Protein AF-A0A438EVF6-F1 (afdb_monomer)

Radius of gyration: 27.29 Å; Cα contacts (8 Å, |Δi|>4): 489; chains: 1; bounding box: 67×82×76 Å

Sequence (367 aa):
MLHLNFKTTNFYPPFHLPKALRFQSLFRSPNPNPWPLPQSFLSLLSSSSLPTLLSTAPTRPSSTPVMDHSPSQTSPRVPTVVEVDLGNRSYPIYIGSGLLQQPELLQSTLYLDKVVDALTRGNPNISVESVILPDGEKYKNMTLYICCRWCGVIGDMCGFAAAAFLRGVNFIQIPTTVMAQVDSSVGGKTGINHPLGKNLIGAFYQPQCVLIDTDTLNTLPERELASASERNVMHENNGLVLCRDPGALAYAIKRSCENKAEVVSLDEKESGLRATLNLGHTFGHAIETGVGYGQWLHGEAVAAGMVMAVDMSYRLGWIDDSIVKRVHNIIKQAKLPITPPESMTVEMFKSVMAVRENIANANTFEA

Solvent-accessible surface area (backbone atoms only — not comparable to full-atom values): 22425 Å² total; per-residue (Å²): 145,82,88,85,87,80,90,75,86,87,80,87,81,87,82,87,79,83,90,84,83,87,85,79,87,90,82,85,84,83,86,88,88,85,88,85,83,91,87,86,85,90,89,89,80,89,81,90,85,87,86,88,84,88,83,85,86,90,87,85,88,85,88,79,89,76,81,84,78,72,80,77,83,75,73,87,73,80,61,48,74,46,71,32,61,56,77,97,61,44,28,47,33,39,40,37,73,61,48,70,76,39,48,95,71,55,63,62,51,79,53,53,68,53,34,51,45,32,47,37,66,94,32,94,88,51,83,85,85,88,72,88,75,82,87,57,62,72,54,38,28,68,76,46,51,78,77,47,66,60,51,59,84,47,24,27,39,18,38,28,31,23,43,57,48,94,71,51,46,93,45,50,39,37,37,59,47,55,44,34,52,39,42,62,66,63,64,18,62,17,27,27,36,46,101,86,37,80,62,75,45,64,42,86,38,68,46,67,32,34,42,34,29,57,60,48,50,76,77,50,55,69,70,54,53,34,26,44,48,60,54,90,61,34,81,92,44,41,71,44,40,78,69,62,36,67,66,48,43,53,47,35,33,52,56,27,40,47,60,49,25,55,40,28,50,76,23,64,84,53,86,54,76,34,53,66,77,47,66,15,38,64,50,10,53,19,46,36,63,64,76,35,61,63,77,55,53,70,34,35,28,25,34,14,12,36,44,52,49,43,55,51,37,38,76,70,67,78,48,59,69,67,59,48,52,50,54,55,50,50,38,50,70,31,72,38,47,72,60,74,64,91,85,68,48,73,67,46,41,50,58,45,40,48,56,56,52,54,52,57,54,57,70,68,74,81,121

Foldseek 3Di:
DDDDDDDDDDDDDDDDDDDDDDDDDDDDDDDDDYDDDDDDDDDDDDDDDDDDDDDDDDDDDDDDDDDPCDDDDDDDDAWDWDWQDPPVQIAIETAEAPLLVQLVNADDDDPNVSRQCSVPPVPVPDDDDDDDDDDFQQCQAVVVLVVDQCDAVSNLSNLQSQCPVVNHDADEHEHLFLCCLLPVLPQQWHAGDDLLFGRPGHDRGHHNYYYYHLVSPVPPDLLRQLLNLLDPQCQVPLVCSSVSPVVSSRRSSVVSNNVRSVQCNVPSPCPDSNCVVCQLVLQLRLLCSQVDTPPDDSSLSSLLSNLVSVVVCVVVVNDDVVVSVSSVVSSVSSVHDNHGDPSDDPVSSVSSSVVVVVVVVVVVPPD

Organism: Vitis vinifera (NCBI:txid29760)

Secondary structure (DSSP, 8-state):
-------PPP-SPPPPPPP--------------------------------------------------PPP--PPPPPEEEEE--GGG-EEEEEESSGGG-GGG----SSHHHHHHHHHTT-TT------PPPPSGGG-SHHHHHH----STTSHHHHHHHHHGGG-----B---SHHIIIIITSS-EEEEEETTEEEEEEEE---S-EEEEGGGGGGS-HHHHHHGGGSTTSTTTHHHHHTT-HHHHHHHHHHHHHHHHHHHHH-TT-SSGGGGGGTTHHHHHHHHHHH-TTSS-HHHHHHHHHHHHHHHHHHTTSS-HHHHHHHHHHHHHTT--SS--TT--HHHHHHHHHHHHHHHHHTTS--

Structure (mmCIF, N/CA/C/O backbone):
data_AF-A0A438EVF6-F1
#
_entry.id   AF-A0A438EVF6-F1
#
loop_
_atom_site.group_PDB
_atom_site.id
_atom_site.type_symbol
_atom_site.label_atom_id
_atom_site.label_alt_id
_atom_site.label_comp_id
_atom_site.label_asym_id
_atom_site.label_entity_id
_atom_site.label_seq_id
_atom_site.pdbx_PDB_ins_code
_atom_site.Cartn_x
_atom_site.Cartn_y
_atom_site.Cartn_z
_atom_site.occupancy
_atom_site.B_iso_or_equiv
_atom_site.auth_seq_id
_atom_site.auth_comp_id
_atom_site.auth_asym_id
_atom_site.auth_atom_id
_atom_site.pdbx_PDB_model_num
ATOM 1 N N . MET A 1 1 ? -4.114 12.286 44.383 1.00 34.97 1 MET A N 1
ATOM 2 C CA . MET A 1 1 ? -4.310 11.645 45.701 1.00 34.97 1 MET A CA 1
ATOM 3 C C . MET A 1 1 ? -5.806 11.471 45.928 1.00 34.97 1 MET A C 1
ATOM 5 O O . MET A 1 1 ? -6.435 12.385 46.431 1.00 34.97 1 MET A O 1
ATOM 9 N N . LEU A 1 2 ? -6.374 10.352 45.471 1.00 21.20 2 LEU A N 1
ATOM 10 C CA . LEU A 1 2 ? -7.680 9.798 45.862 1.00 21.20 2 LEU A CA 1
ATOM 11 C C . LEU A 1 2 ? -7.810 8.428 45.173 1.00 21.20 2 LEU A C 1
ATOM 13 O O . LEU A 1 2 ? -7.333 8.263 44.052 1.00 21.20 2 LEU A O 1
ATOM 17 N N . HIS A 1 3 ? -8.337 7.434 45.888 1.00 21.73 3 HIS A N 1
ATOM 18 C CA . HIS A 1 3 ? -8.321 6.022 45.489 1.00 21.73 3 HIS A CA 1
ATOM 19 C C . HIS A 1 3 ? -9.555 5.618 44.678 1.00 21.73 3 HIS A C 1
ATOM 21 O O . HIS A 1 3 ? -10.660 6.047 44.996 1.00 21.73 3 HIS A O 1
ATOM 27 N N . LEU A 1 4 ? -9.384 4.631 43.795 1.00 23.00 4 LEU A N 1
ATOM 28 C CA . LEU A 1 4 ? -10.401 3.605 43.556 1.00 23.00 4 LEU A CA 1
ATOM 29 C C . LEU A 1 4 ? -9.771 2.216 43.737 1.00 23.00 4 LEU A C 1
ATOM 31 O O . LEU A 1 4 ? -8.687 1.939 43.230 1.00 23.00 4 LEU A O 1
ATOM 35 N N . ASN A 1 5 ? -10.434 1.378 44.536 1.00 21.97 5 ASN A N 1
ATOM 36 C CA . ASN A 1 5 ? -10.003 0.024 44.884 1.00 21.97 5 ASN A CA 1
ATOM 37 C C . ASN A 1 5 ? -10.645 -0.997 43.942 1.00 21.97 5 ASN A C 1
ATOM 39 O O . ASN A 1 5 ? -11.867 -0.999 43.807 1.00 21.97 5 ASN A O 1
ATOM 43 N N . PHE A 1 6 ? -9.864 -1.956 43.446 1.00 25.47 6 PHE A N 1
ATOM 44 C CA . PHE A 1 6 ? -10.398 -3.243 42.998 1.00 25.47 6 PHE A CA 1
ATOM 45 C C . PHE A 1 6 ? -10.047 -4.325 44.020 1.00 25.47 6 PHE A C 1
ATOM 47 O O . PHE A 1 6 ? -8.884 -4.516 44.370 1.00 25.47 6 PHE A O 1
ATOM 54 N N . LYS A 1 7 ? -11.072 -5.024 44.524 1.00 24.23 7 LYS A N 1
ATOM 55 C CA . LYS A 1 7 ? -10.905 -6.184 45.407 1.00 24.23 7 LYS A CA 1
ATOM 56 C C . LYS A 1 7 ? -10.413 -7.373 44.583 1.00 24.23 7 LYS A C 1
ATOM 58 O O . LYS A 1 7 ? -11.204 -7.980 43.868 1.00 24.23 7 LYS A O 1
ATOM 63 N N . THR A 1 8 ? -9.148 -7.747 44.730 1.00 29.86 8 THR A N 1
ATOM 64 C CA . THR A 1 8 ? -8.654 -9.063 44.312 1.00 29.86 8 THR A CA 1
ATOM 65 C C . THR A 1 8 ? -8.805 -10.053 45.466 1.00 29.86 8 THR A C 1
ATOM 67 O O . THR A 1 8 ? -8.411 -9.783 46.600 1.00 29.86 8 THR A O 1
ATOM 70 N N . THR A 1 9 ? -9.406 -11.212 45.204 1.00 29.30 9 THR A N 1
ATOM 71 C CA . THR A 1 9 ? -9.450 -12.320 46.168 1.00 29.30 9 THR A CA 1
ATOM 72 C C . THR A 1 9 ? -8.072 -12.965 46.281 1.00 29.30 9 THR A C 1
ATOM 74 O O . THR A 1 9 ? -7.559 -13.503 45.303 1.00 29.30 9 THR A O 1
ATOM 77 N N . ASN A 1 10 ? -7.483 -12.905 47.476 1.00 27.72 10 ASN A N 1
ATOM 78 C CA . ASN A 1 10 ? -6.167 -13.468 47.777 1.00 27.72 10 ASN A CA 1
ATOM 79 C C . ASN A 1 10 ? -6.122 -14.990 47.594 1.00 27.72 10 ASN A C 1
ATOM 81 O O . ASN A 1 10 ? -6.869 -15.700 48.261 1.00 27.72 10 ASN A O 1
ATOM 85 N N . PHE A 1 11 ? -5.124 -15.471 46.853 1.00 30.47 11 PHE A N 1
ATOM 86 C CA . PHE A 1 11 ? -4.404 -16.704 47.176 1.00 30.47 11 PHE A CA 1
ATOM 87 C C . PHE A 1 11 ? -2.903 -16.495 46.901 1.00 30.47 11 PHE A C 1
ATOM 89 O O . PHE A 1 11 ? -2.539 -15.818 45.943 1.00 30.47 11 PHE A O 1
ATOM 96 N N . TYR A 1 12 ? -2.070 -17.107 47.751 1.00 30.12 12 TYR A N 1
ATOM 97 C CA . TYR A 1 12 ? -0.596 -17.036 47.851 1.00 30.12 12 TYR A CA 1
ATOM 98 C C . TYR A 1 12 ? 0.029 -15.833 48.610 1.00 30.12 12 TYR A C 1
ATOM 100 O O . TYR A 1 12 ? -0.432 -14.700 48.479 1.00 30.12 12 TYR A O 1
ATOM 108 N N . PRO A 1 13 ? 1.062 -16.081 49.454 1.00 32.00 13 PRO A N 1
ATOM 109 C CA . PRO A 1 13 ? 1.670 -15.086 50.348 1.00 32.00 13 PRO A CA 1
ATOM 110 C C . PRO A 1 13 ? 2.802 -14.268 49.684 1.00 32.00 13 PRO A C 1
ATOM 112 O O . PRO A 1 13 ? 3.366 -14.697 48.675 1.00 32.00 13 PRO A O 1
ATOM 115 N N . PRO A 1 14 ? 3.185 -13.106 50.252 1.00 30.17 14 PRO A N 1
ATOM 116 C CA . PRO A 1 14 ? 4.160 -12.206 49.639 1.00 30.17 14 PRO A CA 1
ATOM 117 C C . PRO A 1 14 ? 5.614 -12.675 49.812 1.00 30.17 14 PRO A C 1
ATOM 119 O O . PRO A 1 14 ? 6.092 -12.862 50.930 1.00 30.17 14 PRO A O 1
ATOM 122 N N . PHE A 1 15 ? 6.355 -12.754 48.704 1.00 27.75 15 PHE A N 1
ATOM 123 C CA . PHE A 1 15 ? 7.820 -12.813 48.722 1.00 27.75 15 PHE A CA 1
ATOM 124 C C . PHE A 1 15 ? 8.410 -11.395 48.800 1.00 27.75 15 PHE A C 1
ATOM 126 O O . PHE A 1 15 ? 8.072 -10.522 48.000 1.00 27.75 15 PHE A O 1
ATOM 133 N N . HIS A 1 16 ? 9.314 -11.161 49.753 1.00 28.86 16 HIS A N 1
ATOM 134 C CA . HIS A 1 16 ? 10.033 -9.892 49.885 1.00 28.86 16 HIS A CA 1
ATOM 135 C C . HIS A 1 16 ? 11.167 -9.774 48.851 1.00 28.86 16 HIS A C 1
ATOM 137 O O . HIS A 1 16 ? 12.035 -10.643 48.798 1.00 28.86 16 HIS A O 1
ATOM 143 N N . LEU A 1 17 ? 11.236 -8.652 48.119 1.00 30.52 17 LEU A N 1
ATOM 144 C CA . LEU A 1 17 ? 12.465 -8.210 47.440 1.00 30.52 17 LEU A CA 1
ATOM 145 C C . LEU A 1 17 ? 13.157 -7.081 48.237 1.00 30.52 17 LEU A C 1
ATOM 147 O O . LEU A 1 17 ? 12.474 -6.149 48.676 1.00 30.52 17 LEU A O 1
ATOM 151 N N . PRO A 1 18 ? 14.494 -7.111 48.417 1.00 28.78 18 PRO A N 1
ATOM 152 C CA . PRO A 1 18 ? 15.220 -6.052 49.118 1.00 28.78 18 PRO A CA 1
ATOM 153 C C . PRO A 1 18 ? 15.327 -4.739 48.330 1.00 28.78 18 PRO A C 1
ATOM 155 O O . PRO A 1 18 ? 15.472 -4.718 47.109 1.00 28.78 18 PRO A O 1
ATOM 158 N N . LYS A 1 19 ? 15.366 -3.621 49.062 1.00 27.70 19 LYS A N 1
ATOM 159 C CA . LYS A 1 19 ? 15.797 -2.316 48.540 1.00 27.70 19 LYS A CA 1
ATOM 160 C C . LYS A 1 19 ? 17.324 -2.289 48.420 1.00 27.70 19 LYS A C 1
ATOM 162 O O . LYS A 1 19 ? 17.973 -2.399 49.454 1.00 27.70 19 LYS A O 1
ATOM 167 N N . ALA A 1 20 ? 17.868 -2.009 47.234 1.00 27.31 20 ALA A N 1
ATOM 168 C CA . ALA A 1 20 ? 18.981 -1.065 47.024 1.00 27.31 20 ALA A CA 1
ATOM 169 C C . ALA A 1 20 ? 19.505 -1.113 45.580 1.00 27.31 20 ALA A C 1
ATOM 171 O O . ALA A 1 20 ? 19.949 -2.158 45.124 1.00 27.31 20 ALA A O 1
ATOM 172 N N . LEU A 1 21 ? 19.559 0.050 44.924 1.00 25.77 21 LEU A N 1
ATOM 173 C CA . LEU A 1 21 ? 20.794 0.595 44.342 1.00 25.77 21 LEU A CA 1
ATOM 174 C C . LEU A 1 21 ? 20.523 2.035 43.886 1.00 25.77 21 LEU A C 1
ATOM 176 O O . LEU A 1 21 ? 19.961 2.290 42.825 1.00 25.77 21 LEU A O 1
ATOM 180 N N . ARG A 1 22 ? 20.895 2.998 44.737 1.00 24.20 22 ARG A N 1
ATOM 181 C CA . ARG A 1 22 ? 21.026 4.402 44.331 1.00 24.20 22 ARG A CA 1
ATOM 182 C C . ARG A 1 22 ? 22.382 4.559 43.650 1.00 24.20 22 ARG A C 1
ATOM 184 O O . ARG A 1 22 ? 23.388 4.246 44.275 1.00 24.20 22 ARG A O 1
ATOM 191 N N . PHE A 1 23 ? 22.411 5.161 42.468 1.00 24.73 23 PHE A N 1
ATOM 192 C CA . PHE A 1 23 ? 23.578 5.909 42.009 1.00 24.73 23 PHE A CA 1
ATOM 193 C C . PHE A 1 23 ? 23.174 7.372 41.859 1.00 24.73 23 PHE A C 1
ATOM 195 O O . PHE A 1 23 ? 22.233 7.697 41.138 1.00 24.73 23 PHE A O 1
ATOM 202 N N . GLN A 1 24 ? 23.853 8.247 42.599 1.00 25.38 24 GLN A N 1
ATOM 203 C CA . GLN A 1 24 ? 23.640 9.687 42.555 1.00 25.38 24 GLN A CA 1
ATOM 204 C C . GLN A 1 24 ? 24.903 10.360 42.021 1.00 25.38 24 GLN A C 1
ATOM 206 O O . GLN A 1 24 ? 25.985 10.133 42.549 1.00 25.38 24 GLN A O 1
ATOM 211 N N . SER A 1 25 ? 24.703 11.207 41.009 1.00 24.92 25 SER A N 1
ATOM 212 C CA . SER A 1 25 ? 25.575 12.295 40.547 1.00 24.92 25 SER A CA 1
ATOM 213 C C . SER A 1 25 ? 27.062 12.019 40.290 1.00 24.92 25 SER A C 1
ATOM 215 O O . SER A 1 25 ? 27.837 11.808 41.214 1.00 24.92 25 SER A O 1
ATOM 217 N N . LEU A 1 26 ? 27.487 12.349 39.072 1.00 25.05 26 LEU A N 1
ATOM 218 C CA . LEU A 1 26 ? 28.590 13.290 38.862 1.00 25.05 26 LEU A CA 1
ATOM 219 C C . LEU A 1 26 ? 28.386 13.973 37.504 1.00 25.05 26 LEU A C 1
ATOM 221 O O . LEU A 1 26 ? 28.485 13.310 36.486 1.00 25.05 26 LEU A O 1
ATOM 225 N N . PHE A 1 27 ? 28.042 15.264 37.511 1.00 26.62 27 PHE A N 1
ATOM 226 C CA . PHE A 1 27 ? 28.595 16.318 36.642 1.00 26.62 27 PHE A CA 1
ATOM 227 C C . PHE A 1 27 ? 27.954 17.662 37.025 1.00 26.62 27 PHE A C 1
ATOM 229 O O . PHE A 1 27 ? 26.734 17.818 37.012 1.00 26.62 27 PHE A O 1
ATOM 236 N N . ARG A 1 28 ? 28.784 18.632 37.430 1.00 25.42 28 ARG A N 1
ATOM 237 C CA . ARG A 1 28 ? 28.358 20.000 37.763 1.00 25.42 28 ARG A CA 1
ATOM 238 C C . ARG A 1 28 ? 28.291 20.853 36.496 1.00 25.42 28 ARG A C 1
ATOM 240 O O . ARG A 1 28 ? 29.243 20.879 35.725 1.00 25.42 28 ARG A O 1
ATOM 247 N N . SER A 1 29 ? 27.215 21.620 36.364 1.00 26.53 29 SER A N 1
ATOM 248 C CA . SER A 1 29 ? 27.138 22.792 35.483 1.00 26.53 29 SER A CA 1
ATOM 249 C C . SER A 1 29 ? 27.887 23.988 36.092 1.00 26.53 29 SER A C 1
ATOM 251 O O . SER A 1 29 ? 27.948 24.113 37.320 1.00 26.53 29 SER A O 1
ATOM 253 N N . PRO A 1 30 ? 28.379 24.901 35.241 1.00 30.53 30 PRO A N 1
ATOM 254 C CA . PRO A 1 30 ? 28.234 26.330 35.495 1.00 30.53 30 PRO A CA 1
ATOM 255 C C . PRO A 1 30 ? 27.534 27.054 34.322 1.00 30.53 30 PRO A C 1
ATOM 257 O O . PRO A 1 30 ? 28.144 27.267 33.284 1.00 30.53 30 PRO A O 1
ATOM 260 N N . ASN A 1 31 ? 26.238 27.345 34.509 1.00 33.12 31 ASN A N 1
ATOM 261 C CA . ASN A 1 31 ? 25.470 28.606 34.339 1.00 33.12 31 ASN A CA 1
ATOM 262 C C . ASN A 1 31 ? 25.915 29.720 33.320 1.00 33.12 31 ASN A C 1
ATOM 264 O O . ASN A 1 31 ? 27.031 29.711 32.823 1.00 33.12 31 ASN A O 1
ATOM 268 N N . PRO A 1 32 ? 25.057 30.706 32.960 1.00 46.66 32 PRO A N 1
ATOM 269 C CA . PRO A 1 32 ? 24.402 30.734 31.642 1.00 46.66 32 PRO A CA 1
ATOM 270 C C . PRO A 1 32 ? 24.546 32.086 30.895 1.00 46.66 32 PRO A C 1
ATOM 272 O O . PRO A 1 32 ? 25.058 33.045 31.465 1.00 46.66 32 PRO A O 1
ATOM 275 N N . ASN A 1 33 ? 24.027 32.204 29.657 1.00 28.11 33 ASN A N 1
ATOM 276 C CA . ASN A 1 33 ? 23.204 33.352 29.197 1.00 28.11 33 ASN A CA 1
ATOM 277 C C . ASN A 1 33 ? 22.689 33.208 27.730 1.00 28.11 33 ASN A C 1
ATOM 279 O O . ASN A 1 33 ? 23.203 32.352 27.011 1.00 28.11 33 ASN A O 1
ATOM 283 N N . PRO A 1 34 ? 21.614 33.934 27.319 1.00 33.97 34 PRO A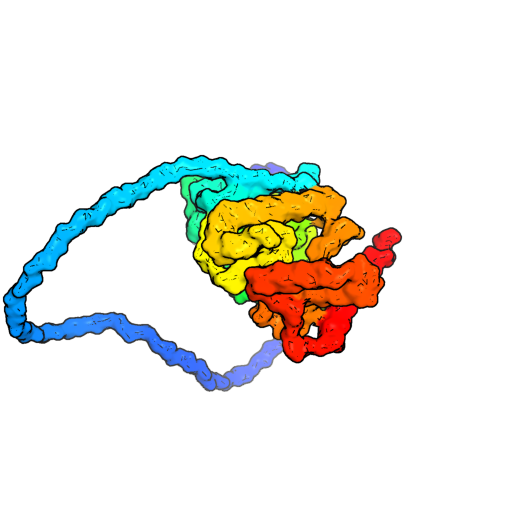 N 1
ATOM 284 C CA . PRO A 1 34 ? 20.587 33.353 26.429 1.00 33.97 34 PRO A CA 1
ATOM 285 C C . PRO A 1 34 ? 20.031 34.269 25.290 1.00 33.97 34 PRO A C 1
ATOM 287 O O . PRO A 1 34 ? 20.437 35.418 25.149 1.00 33.97 34 PRO A O 1
ATOM 290 N N . TRP A 1 35 ? 19.009 33.757 24.568 1.00 26.64 35 TRP A N 1
ATOM 291 C CA . TRP A 1 35 ? 18.104 34.410 23.577 1.00 26.64 35 TRP A CA 1
ATOM 292 C C . TRP A 1 35 ? 18.647 34.735 22.157 1.00 26.64 35 TRP A C 1
ATOM 294 O O . TRP A 1 35 ? 19.858 34.860 21.995 1.00 26.64 35 TRP A O 1
ATOM 304 N N . PRO A 1 36 ? 17.775 34.907 21.119 1.00 33.84 36 PRO A N 1
ATOM 305 C CA . PRO A 1 36 ? 16.301 34.791 21.108 1.00 33.84 36 PRO A CA 1
ATOM 306 C C . PRO A 1 36 ? 15.653 33.885 20.025 1.00 33.84 36 PRO A C 1
ATOM 308 O O . PRO A 1 36 ? 16.212 33.616 18.967 1.00 33.84 36 PRO A O 1
ATOM 311 N N . LEU A 1 37 ? 14.390 33.510 20.277 1.00 27.66 37 LEU A N 1
ATOM 312 C CA . LEU A 1 37 ? 13.402 33.043 19.286 1.00 27.66 37 LEU A CA 1
ATOM 313 C C . LEU A 1 37 ? 12.579 34.232 18.740 1.00 27.66 37 LEU A C 1
ATOM 315 O O . LEU A 1 37 ? 12.295 35.144 19.519 1.00 27.66 37 LEU A O 1
ATOM 319 N N . PRO A 1 38 ? 12.079 34.197 17.489 1.00 28.67 38 PRO A N 1
ATOM 320 C CA . PRO A 1 38 ? 10.998 35.073 17.034 1.00 28.67 38 PRO A CA 1
ATOM 321 C C . PRO A 1 38 ? 9.613 34.432 17.245 1.00 28.67 38 PRO A C 1
ATOM 323 O O . PRO A 1 38 ? 9.377 33.298 16.831 1.00 28.67 38 PRO A O 1
ATOM 326 N N . GLN A 1 39 ? 8.676 35.188 17.823 1.00 25.23 39 GLN A N 1
ATOM 327 C CA . GLN A 1 39 ? 7.233 34.916 17.783 1.00 25.23 39 GLN A CA 1
ATOM 328 C C . GLN A 1 39 ? 6.503 36.093 17.126 1.00 25.23 39 GLN A C 1
ATOM 330 O O . GLN A 1 39 ? 6.762 37.251 17.452 1.00 25.23 39 GLN A O 1
ATOM 335 N N . SER A 1 40 ? 5.546 35.787 16.253 1.00 27.97 40 SER A N 1
ATOM 336 C CA . SER A 1 40 ? 4.542 36.707 15.707 1.00 27.97 40 SER A CA 1
ATOM 337 C C . SER A 1 40 ? 3.410 35.873 15.083 1.00 27.97 40 SER A C 1
ATOM 339 O O . SER A 1 40 ? 3.669 34.793 14.565 1.00 27.97 40 SER A O 1
ATOM 341 N N . PHE A 1 41 ? 2.134 36.261 15.094 1.00 25.66 41 PHE A N 1
ATOM 342 C CA . PHE A 1 41 ? 1.400 37.244 15.905 1.00 25.66 41 PHE A CA 1
ATOM 343 C C . PHE A 1 41 ? -0.082 36.806 15.838 1.00 25.66 41 PHE A C 1
ATOM 345 O O . PHE A 1 41 ? -0.566 36.532 14.742 1.00 25.66 41 PHE A O 1
ATOM 352 N N . LEU A 1 42 ? -0.817 36.733 16.955 1.00 23.11 42 LEU A N 1
ATOM 353 C CA . LEU A 1 42 ? -2.265 36.454 16.940 1.00 23.11 42 LEU A CA 1
ATOM 354 C C . LEU A 1 42 ? -2.982 37.188 18.081 1.00 23.11 42 LEU A C 1
ATOM 356 O O . LEU A 1 42 ? -2.950 36.743 19.226 1.00 23.11 42 LEU A O 1
ATOM 360 N N . SER A 1 43 ? -3.678 38.276 17.751 1.00 25.39 43 SER A N 1
ATOM 361 C CA . SER A 1 43 ? -4.824 38.780 18.519 1.00 25.39 43 SER A CA 1
ATOM 362 C C . SER A 1 43 ? -5.609 39.814 17.706 1.00 25.39 43 SER A C 1
ATOM 364 O O . SER A 1 43 ? -5.059 40.801 17.228 1.00 25.39 43 SER A O 1
ATOM 366 N N . LEU A 1 44 ? -6.916 39.589 17.552 1.00 23.59 44 LEU A N 1
ATOM 367 C CA . LEU A 1 44 ? -7.876 40.567 17.032 1.00 23.59 44 LEU A CA 1
ATOM 368 C C . LEU A 1 44 ? -9.267 40.217 17.576 1.00 23.59 44 LEU A C 1
ATOM 370 O O . LEU A 1 44 ? -9.888 39.261 17.118 1.00 23.59 44 LEU A O 1
ATOM 374 N N . LEU A 1 45 ? -9.751 40.978 18.562 1.00 23.31 45 LEU A N 1
ATOM 375 C CA . LEU A 1 45 ? -11.126 40.896 19.069 1.00 23.31 45 LEU A CA 1
ATOM 376 C C . LEU A 1 45 ? -11.588 42.255 19.622 1.00 23.31 45 LEU A C 1
ATOM 378 O O . LEU A 1 45 ? -11.079 42.695 20.648 1.00 23.31 45 LEU A O 1
ATOM 382 N N . SER A 1 46 ? -12.651 42.811 19.017 1.00 24.91 46 SER A N 1
ATOM 383 C CA . SER A 1 46 ? -13.555 43.852 19.566 1.00 24.91 46 SER A CA 1
ATOM 384 C C . SER A 1 46 ? -12.948 45.265 19.815 1.00 24.91 46 SER A C 1
ATOM 386 O O . SER A 1 46 ? -11.762 45.393 20.072 1.00 24.91 46 SER A O 1
ATOM 388 N N . SER A 1 47 ? -13.674 46.395 19.745 1.00 25.81 47 SER A N 1
ATOM 389 C CA . SER A 1 47 ? -15.119 46.650 19.558 1.00 25.81 47 SER A CA 1
ATOM 390 C C . SER A 1 47 ? -15.417 48.062 18.986 1.00 25.81 47 SER A C 1
ATOM 392 O O . SER A 1 47 ? -14.625 48.982 19.145 1.00 25.81 47 SER A O 1
ATOM 394 N N . SER A 1 48 ? -16.615 48.214 18.392 1.00 26.31 48 SER A N 1
ATOM 395 C CA . SER A 1 48 ? -17.477 49.425 18.324 1.00 26.31 48 SER A CA 1
ATOM 396 C C . SER A 1 48 ? -16.947 50.792 17.832 1.00 26.31 48 SER A C 1
ATOM 398 O O . SER A 1 48 ? -16.210 51.465 18.548 1.00 26.31 48 SER A O 1
ATOM 400 N N . SER A 1 49 ? -17.554 51.334 16.758 1.00 25.78 49 SER A N 1
ATOM 401 C CA . SER A 1 49 ? -18.544 52.448 16.834 1.00 25.78 49 SER A CA 1
ATOM 402 C C . SER A 1 49 ? -19.094 52.875 15.452 1.00 25.78 49 SER A C 1
ATOM 404 O O . SER A 1 49 ? -18.422 52.743 14.437 1.00 25.78 49 SER A O 1
ATOM 406 N N . LEU A 1 50 ? -20.337 53.372 15.434 1.00 27.98 50 LEU A N 1
ATOM 407 C CA . LEU A 1 50 ? -21.130 53.855 14.278 1.00 27.98 50 LEU A CA 1
ATOM 408 C C . LEU A 1 50 ? -20.851 55.359 13.986 1.00 27.98 50 LEU A C 1
ATOM 410 O O . LEU A 1 50 ? -20.396 56.041 14.906 1.00 27.98 50 LEU A O 1
ATOM 414 N N . PRO A 1 51 ? -21.108 55.905 12.766 1.00 30.42 51 PRO A N 1
ATOM 415 C CA . PRO A 1 51 ? -22.482 56.304 12.414 1.00 30.42 51 PRO A CA 1
ATOM 416 C C . PRO A 1 51 ? -22.937 56.179 10.937 1.00 30.42 51 PRO A C 1
ATOM 418 O O . PRO A 1 51 ? -22.177 56.000 9.992 1.00 30.42 51 PRO A O 1
ATOM 421 N N . THR A 1 52 ? -24.257 56.312 10.821 1.00 24.73 52 THR A N 1
ATOM 422 C CA . THR A 1 52 ? -25.199 56.295 9.690 1.00 24.73 52 THR A CA 1
ATOM 423 C C . THR A 1 52 ? -24.930 57.278 8.539 1.00 24.73 52 THR A C 1
ATOM 425 O O . THR A 1 52 ? -24.552 58.416 8.798 1.00 24.73 52 THR A O 1
ATOM 428 N N . LEU A 1 53 ? -25.347 56.924 7.309 1.00 26.31 53 LEU A N 1
ATOM 429 C CA . LEU A 1 53 ? -26.110 57.817 6.405 1.00 26.31 53 LEU A CA 1
ATOM 430 C C . LEU A 1 53 ? -26.865 57.032 5.302 1.00 2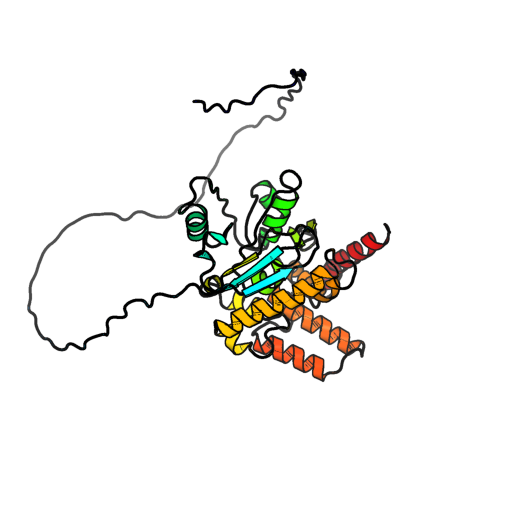6.31 53 LEU A C 1
ATOM 432 O O . LEU A 1 53 ? -26.542 55.883 5.010 1.00 26.31 53 LEU A O 1
ATOM 436 N N . LEU A 1 54 ? -27.942 57.628 4.772 1.00 24.27 54 LEU A N 1
ATOM 437 C CA . LEU A 1 54 ? -28.997 56.986 3.966 1.00 24.27 54 LEU A CA 1
ATOM 438 C C . LEU A 1 54 ? -28.645 56.805 2.469 1.00 24.27 54 LEU A C 1
ATOM 440 O O . LEU A 1 54 ? -27.952 57.652 1.917 1.00 24.27 54 LEU A O 1
ATOM 444 N N . SER A 1 55 ? -29.262 55.826 1.775 1.00 26.28 55 SER A N 1
ATOM 445 C CA . SER A 1 55 ? -30.374 56.094 0.817 1.00 26.28 55 SER A CA 1
ATOM 446 C C . SER A 1 55 ? -30.799 54.894 -0.071 1.00 26.28 55 SER A C 1
ATOM 448 O O . SER A 1 55 ? -29.973 54.258 -0.712 1.00 26.28 55 SER A O 1
ATOM 450 N N . THR A 1 56 ? -32.124 54.698 -0.184 1.00 27.36 56 THR A N 1
ATOM 451 C CA . THR A 1 56 ? -32.912 54.156 -1.333 1.00 27.36 56 THR A CA 1
ATOM 452 C C . THR A 1 56 ? -32.611 52.785 -1.982 1.00 27.36 56 THR A C 1
ATOM 454 O O . THR A 1 56 ? -31.644 52.606 -2.713 1.00 27.36 56 THR A O 1
ATOM 457 N N . ALA A 1 57 ? -33.594 51.880 -1.859 1.00 27.17 57 ALA A N 1
ATOM 458 C CA . ALA A 1 57 ? -33.901 50.746 -2.757 1.00 27.17 57 ALA A CA 1
ATOM 459 C C . ALA A 1 57 ? -34.905 51.203 -3.872 1.00 27.17 57 ALA A C 1
ATOM 461 O O . ALA A 1 57 ? -35.198 52.403 -3.884 1.00 27.17 57 ALA A O 1
ATOM 462 N N . PRO A 1 58 ? -35.527 50.353 -4.744 1.00 41.91 58 PRO A N 1
ATOM 463 C CA . PRO A 1 58 ? -35.458 48.881 -4.880 1.00 41.91 58 PRO A CA 1
ATOM 464 C C . PRO A 1 58 ? -35.399 48.326 -6.336 1.00 41.91 58 PRO A C 1
ATOM 466 O O . PRO A 1 58 ? -35.564 49.068 -7.299 1.00 41.91 58 PRO A O 1
ATOM 469 N N . THR A 1 59 ? -35.296 46.992 -6.502 1.00 27.34 59 THR A N 1
ATOM 470 C CA . THR A 1 59 ? -36.151 46.183 -7.424 1.00 27.34 59 THR A CA 1
ATOM 471 C C . THR A 1 59 ? -35.935 44.657 -7.293 1.00 27.34 59 THR A C 1
ATOM 473 O O . THR A 1 59 ? -34.823 44.181 -7.098 1.00 27.34 59 THR A O 1
ATOM 476 N N . ARG A 1 60 ? -37.034 43.891 -7.404 1.00 27.33 60 ARG A N 1
ATOM 477 C CA . ARG A 1 60 ? -37.131 42.425 -7.667 1.00 27.33 60 ARG A CA 1
ATOM 478 C C . ARG A 1 60 ? -37.493 42.236 -9.168 1.00 27.33 60 ARG A C 1
ATOM 480 O O . ARG A 1 60 ? -37.875 43.252 -9.751 1.00 27.33 60 ARG A O 1
ATOM 487 N N . PRO A 1 61 ? -37.464 41.039 -9.815 1.00 37.22 61 PRO A N 1
ATOM 488 C CA . PRO A 1 61 ? -37.741 39.670 -9.320 1.00 37.22 61 PRO A CA 1
ATOM 489 C C . PRO A 1 61 ? -36.600 38.668 -9.697 1.00 37.22 61 PRO A C 1
ATOM 491 O O . PRO A 1 61 ? -35.531 39.120 -10.076 1.00 37.22 61 PRO A O 1
ATOM 494 N N . SER A 1 62 ? -36.663 37.332 -9.582 1.00 28.09 62 SER A N 1
ATOM 495 C CA . SER A 1 62 ? -37.772 36.359 -9.578 1.00 28.09 62 SER A CA 1
ATOM 496 C C . SER A 1 62 ? -37.422 35.058 -8.827 1.00 28.09 62 SER A C 1
ATOM 498 O O . SER A 1 62 ? -36.292 34.850 -8.396 1.00 28.09 62 SER A O 1
ATOM 500 N N . SER A 1 63 ? -38.426 34.199 -8.626 1.00 26.62 63 SER A N 1
ATOM 501 C CA . SER A 1 63 ? -38.343 32.949 -7.860 1.00 26.62 63 SER A CA 1
ATOM 502 C C . SER A 1 63 ? -38.451 31.710 -8.752 1.00 26.62 63 SER A C 1
ATOM 504 O O . SER A 1 63 ? -39.442 31.564 -9.469 1.00 26.62 63 SER A O 1
ATOM 506 N N . THR A 1 64 ? -37.514 30.774 -8.616 1.00 28.86 64 THR A N 1
ATOM 507 C CA . THR A 1 64 ? -37.638 29.383 -9.082 1.00 28.86 64 THR A CA 1
ATOM 508 C C . THR A 1 64 ? -37.603 28.433 -7.877 1.00 28.86 64 THR A C 1
ATOM 510 O O . THR A 1 64 ? -36.789 28.637 -6.975 1.00 28.86 64 THR A O 1
ATOM 513 N N . PRO A 1 65 ? -38.479 27.413 -7.808 1.00 31.06 65 PRO A N 1
ATOM 514 C CA . PRO A 1 65 ? -38.465 26.454 -6.710 1.00 31.06 65 PRO A CA 1
ATOM 515 C C . PRO A 1 65 ? -37.317 25.456 -6.903 1.00 31.06 65 PRO A C 1
ATOM 517 O O . PRO A 1 65 ? -37.313 24.682 -7.859 1.00 31.06 65 PRO A O 1
ATOM 520 N N . VAL A 1 66 ? -36.345 25.464 -5.990 1.00 29.62 66 VAL A N 1
ATOM 521 C CA . VAL A 1 66 ? -35.350 24.387 -5.890 1.00 29.62 66 VAL A CA 1
ATOM 522 C C . VAL A 1 66 ? -36.005 23.216 -5.162 1.00 29.62 66 VAL A C 1
ATOM 524 O O . VAL A 1 66 ? -36.652 23.415 -4.135 1.00 29.62 66 VAL A O 1
ATOM 527 N N . MET A 1 67 ? -35.881 22.011 -5.723 1.00 30.42 67 MET A N 1
ATOM 528 C CA . MET A 1 67 ? -36.492 20.809 -5.157 1.00 30.42 67 MET A CA 1
ATOM 529 C C . MET A 1 67 ? -35.892 20.477 -3.788 1.00 30.42 67 MET A C 1
ATOM 531 O O . MET A 1 67 ? -34.681 20.571 -3.587 1.00 30.42 67 MET A O 1
ATOM 535 N N . ASP A 1 68 ? -36.755 20.056 -2.868 1.00 25.39 68 ASP A N 1
ATOM 536 C CA . ASP A 1 68 ? -36.371 19.581 -1.544 1.00 25.39 68 ASP A CA 1
ATOM 537 C C . ASP A 1 68 ? -35.672 18.216 -1.658 1.00 25.39 68 ASP A C 1
ATOM 539 O O . ASP A 1 68 ? -36.311 17.170 -1.804 1.00 25.39 68 ASP A O 1
ATOM 543 N N . HIS A 1 69 ? -34.339 18.227 -1.630 1.00 30.42 69 HIS A N 1
ATOM 544 C CA . HIS A 1 69 ? -33.530 17.016 -1.538 1.00 30.42 69 HIS A CA 1
ATOM 545 C C . HIS A 1 69 ? -33.540 16.481 -0.101 1.00 30.42 69 HIS A C 1
ATOM 547 O O . HIS A 1 69 ? -32.549 16.564 0.626 1.00 30.42 69 HIS A O 1
ATOM 553 N N . SER A 1 70 ? -34.662 15.868 0.281 1.00 26.25 70 SER A N 1
ATOM 554 C CA . SER A 1 70 ? -34.704 14.953 1.423 1.00 26.25 70 SER A CA 1
ATOM 555 C C . SER A 1 70 ? -33.605 13.888 1.265 1.00 26.25 70 SER A C 1
ATOM 557 O O . SER A 1 70 ? -33.549 13.237 0.216 1.00 26.25 70 SER A O 1
ATOM 559 N N . PRO A 1 71 ? -32.722 13.685 2.262 1.00 31.56 71 PRO A N 1
ATOM 560 C CA . PRO A 1 71 ? -31.646 12.709 2.153 1.00 31.56 71 PRO A CA 1
ATOM 561 C C . PRO A 1 71 ? -32.233 11.297 2.074 1.00 31.56 71 PRO A C 1
ATOM 563 O O . PRO A 1 71 ? -32.986 10.868 2.951 1.00 31.56 71 PRO A O 1
ATOM 566 N N . SER A 1 72 ? -31.885 10.566 1.015 1.00 31.61 72 SER A N 1
ATOM 567 C CA . SER A 1 72 ? -32.285 9.173 0.851 1.00 31.61 72 SER A CA 1
ATOM 568 C C . SER A 1 72 ? -31.715 8.332 1.991 1.00 31.61 72 SER A C 1
ATOM 570 O O . SER A 1 72 ? -30.504 8.284 2.201 1.00 31.61 72 SER A O 1
ATOM 572 N N . GLN A 1 73 ? -32.589 7.637 2.721 1.00 30.58 73 GLN A N 1
ATOM 573 C CA . GLN A 1 73 ? -32.167 6.669 3.729 1.00 30.58 73 GLN A CA 1
ATOM 574 C C . GLN A 1 73 ? -31.405 5.531 3.040 1.00 30.58 73 GLN A C 1
ATOM 576 O O . GLN A 1 73 ? -31.996 4.678 2.377 1.00 30.58 73 GLN A O 1
ATOM 581 N N . THR A 1 74 ? -30.082 5.527 3.177 1.00 35.38 74 THR A N 1
ATOM 582 C CA . THR A 1 74 ? -29.227 4.442 2.698 1.00 35.38 74 THR A CA 1
ATOM 583 C C . THR A 1 74 ? -29.423 3.220 3.583 1.00 35.38 74 THR A C 1
ATOM 585 O O . THR A 1 74 ? -28.997 3.207 4.738 1.00 35.38 74 THR A O 1
ATOM 588 N N . SER A 1 75 ? -30.053 2.180 3.037 1.00 37.25 75 SER A N 1
ATOM 589 C CA . SER A 1 75 ? -30.045 0.850 3.643 1.00 37.25 75 SER A CA 1
ATOM 590 C C . SER A 1 75 ? -28.598 0.372 3.850 1.00 37.25 75 SER A C 1
ATOM 592 O O . SER A 1 75 ? -27.752 0.618 2.981 1.00 37.25 75 SER A O 1
ATOM 594 N N . PRO A 1 76 ? -28.282 -0.300 4.975 1.00 43.81 76 PRO A N 1
ATOM 595 C CA . PRO A 1 76 ? -26.925 -0.759 5.244 1.00 43.81 76 PRO A CA 1
ATOM 596 C C . PRO A 1 76 ? -26.495 -1.750 4.159 1.00 43.81 76 PRO A C 1
ATOM 598 O O . PRO A 1 76 ? -27.089 -2.817 3.990 1.00 43.81 76 PRO A O 1
ATOM 601 N N . ARG A 1 77 ? -25.468 -1.378 3.389 1.00 64.19 77 ARG A N 1
ATOM 602 C CA . ARG A 1 77 ? -24.857 -2.271 2.403 1.00 64.19 77 ARG A CA 1
ATOM 603 C C . ARG A 1 77 ? -24.033 -3.313 3.149 1.00 64.19 77 ARG A C 1
ATOM 605 O O . ARG A 1 77 ? -23.145 -2.956 3.919 1.00 64.19 77 ARG A O 1
ATOM 612 N N . VAL A 1 78 ? -24.323 -4.587 2.894 1.00 72.94 78 VAL A N 1
ATOM 613 C CA . VAL A 1 78 ? -23.540 -5.712 3.419 1.00 72.94 78 VAL A CA 1
ATOM 614 C C . VAL A 1 78 ? -22.082 -5.549 2.958 1.00 72.94 78 VAL A C 1
ATOM 616 O O . VAL A 1 78 ? -21.866 -5.370 1.754 1.00 72.94 78 VAL A O 1
ATOM 619 N N . PRO A 1 79 ? -21.086 -5.582 3.865 1.00 83.81 79 PRO A N 1
ATOM 620 C CA . PRO A 1 79 ? -19.685 -5.501 3.476 1.00 83.81 79 PRO A CA 1
ATOM 621 C C . PRO A 1 79 ? -19.301 -6.705 2.615 1.00 83.81 79 PRO A C 1
ATOM 623 O O . PRO A 1 79 ? -19.720 -7.836 2.861 1.00 83.81 79 PRO A O 1
ATOM 626 N N . THR A 1 80 ? -18.452 -6.472 1.619 1.00 92.88 80 THR A N 1
ATOM 627 C CA . THR A 1 80 ? -17.717 -7.564 0.978 1.00 92.88 80 THR A CA 1
ATOM 628 C C . THR A 1 80 ? -16.680 -8.081 1.967 1.00 92.88 80 THR A C 1
ATOM 630 O O . THR A 1 80 ? -16.008 -7.277 2.609 1.00 92.88 80 THR A O 1
ATOM 633 N N . VAL A 1 81 ? -16.535 -9.400 2.082 1.00 93.69 81 VAL A N 1
ATOM 634 C CA . VAL A 1 81 ? -15.542 -10.027 2.964 1.00 93.69 81 VAL A CA 1
ATOM 635 C C . VAL A 1 81 ? -14.541 -10.814 2.124 1.00 93.69 81 VAL A C 1
ATOM 637 O O . VAL A 1 81 ? -14.937 -11.554 1.222 1.00 93.69 81 VAL A O 1
ATOM 640 N N . VAL A 1 82 ? -13.254 -10.642 2.415 1.00 95.44 82 VAL A N 1
ATOM 641 C CA . VAL A 1 82 ? -12.161 -11.496 1.933 1.00 95.44 82 VAL A CA 1
ATOM 642 C C . VAL A 1 82 ? -11.494 -12.108 3.161 1.00 95.44 82 VAL A C 1
ATOM 644 O O . VAL A 1 82 ? -11.029 -11.377 4.029 1.00 95.44 82 VAL A O 1
ATOM 647 N N . GLU A 1 83 ? -11.460 -13.434 3.250 1.00 95.56 83 GLU A N 1
ATOM 648 C CA . GLU A 1 83 ? -10.792 -14.138 4.350 1.00 95.56 83 GLU A CA 1
ATOM 649 C C . GLU A 1 83 ? -9.308 -14.350 4.038 1.00 95.56 83 GLU A C 1
ATOM 651 O O . GLU A 1 83 ? -8.946 -14.709 2.915 1.00 95.56 83 GLU A O 1
ATOM 656 N N . VAL A 1 84 ? -8.450 -14.173 5.043 1.00 94.81 84 VAL A N 1
ATOM 657 C CA . VAL A 1 84 ? -7.039 -14.576 4.985 1.00 94.81 84 VAL A CA 1
ATOM 658 C C . VAL A 1 84 ? -6.887 -15.853 5.800 1.00 94.81 84 VAL A C 1
ATOM 660 O O . VAL A 1 84 ? -6.906 -15.797 7.028 1.00 94.81 84 VAL A O 1
ATOM 663 N N . ASP A 1 85 ? -6.750 -17.006 5.140 1.00 94.56 85 ASP A N 1
ATOM 664 C CA . ASP A 1 85 ? -6.623 -18.289 5.837 1.00 94.56 85 ASP A CA 1
ATOM 665 C C . ASP A 1 85 ? -5.195 -18.498 6.360 1.00 94.56 85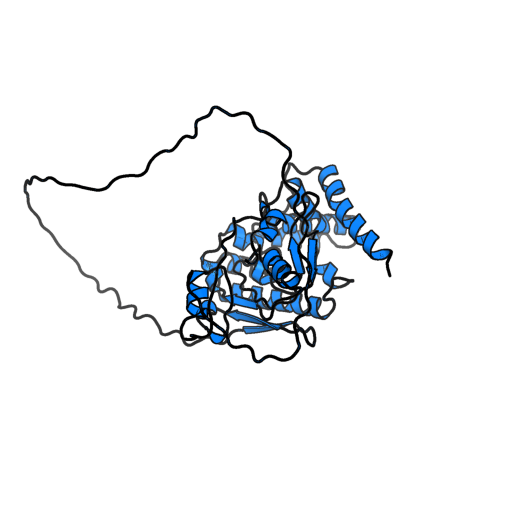 ASP A C 1
ATOM 667 O O . ASP A 1 85 ? -4.238 -18.599 5.593 1.00 94.56 85 ASP A O 1
ATOM 671 N N . LEU A 1 86 ? -5.054 -18.552 7.681 1.00 93.19 86 LEU A N 1
ATOM 672 C CA . LEU A 1 86 ? -3.837 -18.894 8.415 1.00 93.19 86 LEU A CA 1
ATOM 673 C C . LEU A 1 86 ? -4.163 -19.886 9.551 1.00 93.19 86 LEU A C 1
ATOM 675 O O . LEU A 1 86 ? -3.520 -19.877 10.610 1.00 93.19 86 LEU A O 1
ATOM 679 N N . GLY A 1 87 ? -5.191 -20.720 9.358 1.00 93.56 87 GLY A N 1
ATOM 680 C CA . GLY A 1 87 ? -5.703 -21.670 10.342 1.00 93.56 87 GLY A CA 1
ATOM 681 C C . GLY A 1 87 ? -6.246 -20.986 11.601 1.00 93.56 87 GLY A C 1
ATOM 682 O O . GLY A 1 87 ? -7.289 -20.344 11.592 1.00 93.56 87 GLY A O 1
ATOM 683 N N . ASN A 1 88 ? -5.538 -21.119 12.725 1.00 91.00 88 ASN A N 1
ATOM 684 C CA . ASN A 1 88 ? -5.947 -20.518 14.002 1.00 91.00 88 ASN A CA 1
ATOM 685 C C . ASN A 1 88 ? -5.667 -19.005 14.111 1.00 91.00 88 ASN A C 1
ATOM 687 O O . ASN A 1 88 ? -5.946 -18.412 15.152 1.00 91.00 88 ASN A O 1
ATOM 691 N N . ARG A 1 89 ? -5.077 -18.398 13.075 1.00 91.81 89 ARG A N 1
ATOM 692 C CA . ARG A 1 89 ? -4.760 -16.961 12.985 1.00 91.81 89 ARG A CA 1
ATOM 693 C C . ARG A 1 89 ? -5.429 -16.297 11.777 1.00 91.81 89 ARG A C 1
ATOM 695 O O . ARG A 1 89 ? -4.991 -15.227 11.361 1.00 91.81 89 ARG A O 1
ATOM 702 N N . SER A 1 90 ? -6.436 -16.950 11.197 1.00 94.38 90 SER A N 1
ATOM 703 C CA . SER A 1 90 ? -7.223 -16.401 10.095 1.00 94.38 90 SER A CA 1
ATOM 704 C C . SER A 1 90 ? -7.995 -15.159 10.533 1.00 94.38 90 SER A C 1
ATOM 706 O O . SER A 1 90 ? -8.407 -15.065 11.691 1.00 94.38 90 SER A O 1
ATOM 708 N N . TYR A 1 91 ? -8.191 -14.215 9.614 1.00 93.56 91 TYR A N 1
ATOM 709 C CA . TYR A 1 91 ? -8.928 -12.981 9.886 1.00 93.56 91 TYR A CA 1
ATOM 710 C C . TYR A 1 91 ? -9.673 -12.454 8.648 1.00 93.56 91 TYR A C 1
ATOM 712 O O . TYR A 1 91 ? -9.175 -12.596 7.523 1.00 93.56 91 TYR A O 1
ATOM 720 N N . PRO A 1 92 ? -10.812 -11.767 8.854 1.00 95.38 92 PRO A N 1
ATOM 721 C CA . PRO A 1 92 ? -11.578 -11.148 7.785 1.00 95.38 92 PRO A CA 1
ATOM 722 C C . PRO A 1 92 ? -11.017 -9.777 7.383 1.00 95.38 92 PRO A C 1
ATOM 724 O O . PRO A 1 92 ? -10.575 -8.972 8.213 1.00 95.38 92 PRO A O 1
ATOM 727 N N . ILE A 1 93 ? -11.121 -9.482 6.090 1.00 95.12 93 ILE A N 1
ATOM 728 C CA . ILE A 1 93 ? -10.978 -8.154 5.492 1.00 95.12 93 ILE A CA 1
ATOM 729 C C . ILE A 1 93 ? -12.370 -7.707 5.043 1.00 95.12 93 ILE A C 1
ATOM 731 O O . ILE A 1 93 ? -12.923 -8.244 4.083 1.00 95.12 93 ILE A O 1
ATOM 735 N N . TYR A 1 94 ? -12.934 -6.717 5.725 1.00 93.50 94 TYR A N 1
ATOM 736 C CA . TYR A 1 94 ? -14.219 -6.107 5.389 1.00 93.50 94 TYR A CA 1
ATOM 737 C C . TYR A 1 94 ? -14.010 -4.930 4.433 1.00 93.50 94 TYR A C 1
ATOM 739 O O . TYR A 1 94 ? -13.182 -4.064 4.700 1.00 93.50 94 TYR A O 1
ATOM 747 N N . ILE A 1 95 ? -14.771 -4.871 3.340 1.00 93.06 95 ILE A N 1
ATOM 748 C CA . ILE A 1 95 ? -14.648 -3.852 2.288 1.00 93.06 95 ILE A CA 1
ATOM 749 C C . ILE A 1 95 ? -16.032 -3.287 1.964 1.00 93.06 95 ILE A C 1
ATOM 751 O O . ILE A 1 95 ? -16.952 -4.033 1.614 1.00 93.06 95 ILE A O 1
ATOM 755 N N . GLY A 1 96 ? -16.194 -1.968 2.047 1.00 91.06 96 GLY A N 1
ATOM 756 C CA . GLY A 1 96 ? -17.461 -1.309 1.734 1.00 91.06 96 GLY A CA 1
ATOM 757 C C . GLY A 1 96 ? -17.420 0.202 1.926 1.00 91.06 96 GLY A C 1
ATOM 758 O O . GLY A 1 96 ? -16.424 0.753 2.371 1.00 91.06 96 GLY A O 1
ATOM 759 N N . SER A 1 97 ? -18.524 0.866 1.600 1.00 90.62 97 SER A N 1
ATOM 760 C CA . SER A 1 97 ? -18.732 2.300 1.835 1.00 90.62 97 SER A CA 1
ATOM 761 C C . SER A 1 97 ? -19.464 2.494 3.161 1.00 90.62 97 SER A C 1
ATOM 763 O O . SER A 1 97 ? -20.414 1.762 3.455 1.00 90.62 97 SER A O 1
ATOM 765 N N . GLY A 1 98 ? -19.004 3.445 3.971 1.00 87.00 98 GLY A N 1
ATOM 766 C CA . GLY A 1 98 ? -19.610 3.799 5.250 1.00 87.00 98 GLY A CA 1
ATOM 767 C C . GLY A 1 98 ? -19.400 2.778 6.370 1.00 87.00 98 GLY A C 1
ATOM 768 O O . GLY A 1 98 ? -20.139 2.799 7.355 1.00 87.00 98 GLY A O 1
ATOM 769 N N . LEU A 1 99 ? -18.406 1.889 6.263 1.00 84.12 99 LEU A N 1
ATOM 770 C CA . LEU A 1 99 ? -18.114 0.907 7.316 1.00 84.12 99 LEU A CA 1
ATOM 771 C C . LEU A 1 99 ? -17.695 1.558 8.642 1.00 84.12 99 LEU A C 1
ATOM 773 O O . LEU A 1 99 ? -17.961 0.984 9.692 1.00 84.12 99 LEU A O 1
ATOM 777 N N . LEU A 1 100 ? -17.142 2.781 8.629 1.00 79.94 100 LEU A N 1
ATOM 778 C CA . LEU A 1 100 ? -16.860 3.569 9.840 1.00 79.94 100 LEU A CA 1
ATOM 779 C C . LEU A 1 100 ? -18.122 4.018 10.609 1.00 79.94 100 LEU A C 1
ATOM 781 O O . LEU A 1 100 ? -18.007 4.692 11.629 1.00 79.94 100 LEU A O 1
ATOM 785 N N . GLN A 1 101 ? -19.321 3.685 10.121 1.00 77.12 101 GLN A N 1
ATOM 786 C CA . GLN A 1 101 ? -20.611 4.012 10.741 1.00 77.12 101 GLN A CA 1
ATOM 787 C C . GLN A 1 101 ? -21.319 2.773 11.321 1.00 77.12 101 GLN A C 1
ATOM 789 O O . GLN A 1 101 ? -22.448 2.897 11.789 1.00 77.12 101 GLN A O 1
ATOM 794 N N . GLN A 1 102 ? -20.668 1.601 11.293 1.00 73.81 102 GLN A N 1
ATOM 795 C CA . GLN A 1 102 ? -21.173 0.314 11.793 1.00 73.81 102 GLN A CA 1
ATOM 796 C C . GLN A 1 102 ? -20.362 -0.095 13.044 1.00 73.81 102 GLN A C 1
ATOM 798 O O . GLN A 1 102 ? -19.305 -0.715 12.896 1.00 73.81 102 GLN A O 1
ATOM 803 N N . PRO A 1 103 ? -20.785 0.285 14.273 1.00 63.00 103 PRO A N 1
ATOM 804 C CA . PRO A 1 103 ? -20.058 0.020 15.525 1.00 63.00 103 PRO A CA 1
ATOM 805 C C . PRO A 1 103 ? -19.624 -1.437 15.706 1.00 63.00 103 PRO A C 1
ATOM 807 O O . PRO A 1 103 ? -18.540 -1.713 16.214 1.00 63.00 103 PRO A O 1
ATOM 810 N N . GLU A 1 104 ? -20.450 -2.369 15.237 1.00 64.06 104 GLU A N 1
ATOM 811 C CA . GLU A 1 104 ? -20.215 -3.810 15.231 1.00 64.06 104 GLU A CA 1
ATOM 812 C C . GLU A 1 104 ? -18.954 -4.260 14.463 1.00 64.06 104 GLU A C 1
ATOM 814 O O . GLU A 1 104 ? -18.497 -5.381 14.682 1.00 64.06 104 GLU A O 1
ATOM 819 N N . LEU A 1 105 ? -18.361 -3.410 13.613 1.00 58.78 105 LEU A N 1
ATOM 820 C CA . LEU A 1 105 ? -17.170 -3.726 12.810 1.00 58.78 105 LEU A CA 1
ATOM 821 C C . LEU A 1 105 ? -15.873 -3.013 13.258 1.00 58.78 105 LEU A C 1
ATOM 823 O O . LEU A 1 105 ? -14.824 -3.218 12.645 1.00 58.78 105 LEU A O 1
ATOM 827 N N . LEU A 1 106 ? -15.910 -2.138 14.271 1.00 59.06 106 LEU A N 1
ATOM 828 C CA . LEU A 1 106 ? -14.925 -1.051 14.409 1.00 59.06 106 LEU A CA 1
ATOM 829 C C . LEU A 1 106 ? -13.959 -1.148 15.593 1.00 59.06 106 LEU A C 1
ATOM 831 O O . LEU A 1 106 ? -14.394 -1.120 16.738 1.00 59.06 106 LEU A O 1
ATOM 835 N N . GLN A 1 107 ? -12.643 -1.090 15.316 1.00 52.34 107 GLN A N 1
ATOM 836 C CA . GLN A 1 107 ? -11.610 -0.610 16.256 1.00 52.34 107 GLN A CA 1
ATOM 837 C C . GLN A 1 107 ? -10.410 0.059 15.524 1.00 52.34 107 GLN A C 1
ATOM 839 O O . GLN A 1 107 ? -9.649 -0.622 14.843 1.00 52.34 107 GLN A O 1
ATOM 844 N N . SER A 1 108 ? -10.162 1.360 15.762 1.00 41.66 108 SER A N 1
ATOM 845 C CA . SER A 1 108 ? -8.934 2.144 15.427 1.00 41.66 108 SER A CA 1
ATOM 846 C C . SER A 1 108 ? -8.863 3.014 14.138 1.00 41.66 108 SER A C 1
ATOM 848 O O . SER A 1 108 ? -9.854 3.310 13.484 1.00 41.66 108 SER A O 1
ATOM 850 N N . THR A 1 109 ? -7.710 3.653 13.909 1.00 46.25 109 THR A N 1
ATOM 851 C CA . THR A 1 109 ? -7.642 5.114 13.715 1.00 46.25 109 THR A CA 1
ATOM 852 C C . THR A 1 109 ? -7.032 5.609 12.391 1.00 46.25 109 THR A C 1
ATOM 854 O O . THR A 1 109 ? -5.818 5.534 12.205 1.00 46.25 109 THR A O 1
ATOM 857 N N . LEU A 1 110 ? -7.832 6.326 11.592 1.00 44.53 110 LEU A N 1
ATOM 858 C CA . LEU A 1 110 ? -7.395 7.596 10.961 1.00 44.53 110 LEU A CA 1
ATOM 859 C C . LEU A 1 110 ? -8.523 8.643 10.856 1.00 44.53 110 LEU A C 1
ATOM 861 O O . LEU A 1 110 ? -8.270 9.827 10.669 1.00 44.53 110 LEU A O 1
ATOM 865 N N . TYR A 1 111 ? -9.769 8.233 11.094 1.00 52.44 111 TYR A N 1
ATOM 866 C CA . TYR A 1 111 ? -10.898 9.120 11.371 1.00 52.44 111 TYR A CA 1
ATOM 867 C C . TYR A 1 111 ? -11.127 9.178 12.877 1.00 52.44 111 TYR A C 1
ATOM 869 O O . TYR A 1 111 ? -12.170 8.733 13.343 1.00 52.44 111 TYR A O 1
ATOM 877 N N . LEU A 1 112 ? -10.124 9.637 13.637 1.00 62.84 112 LEU A N 1
ATOM 878 C CA . LEU A 1 112 ? -10.053 9.443 15.091 1.00 62.84 112 LEU A CA 1
ATOM 879 C C . LEU A 1 112 ? -11.382 9.745 15.798 1.00 62.84 112 LEU A C 1
ATOM 881 O O . LEU A 1 112 ? -11.872 8.885 16.519 1.00 62.84 112 LEU A O 1
ATOM 885 N N . ASP A 1 113 ? -12.008 10.887 15.515 1.00 65.88 113 ASP A N 1
ATOM 886 C CA . ASP A 1 113 ? -13.283 11.259 16.136 1.00 65.88 113 ASP A CA 1
ATOM 887 C C . ASP A 1 113 ? -14.434 10.319 15.744 1.00 65.88 113 ASP A C 1
ATOM 889 O O . ASP A 1 113 ? -15.156 9.859 16.623 1.00 65.88 113 ASP A O 1
ATOM 893 N N . LYS A 1 114 ? -14.578 9.960 14.455 1.00 66.94 114 LYS A N 1
ATOM 894 C CA . LYS A 1 114 ? -15.607 8.997 13.997 1.00 66.94 114 LYS A CA 1
ATOM 895 C C . LYS A 1 114 ? -15.378 7.600 14.574 1.00 66.94 114 LYS A C 1
ATOM 897 O O . LYS A 1 114 ? -16.326 6.879 14.841 1.00 66.94 114 LYS A O 1
ATOM 902 N N . VAL A 1 115 ? -14.117 7.216 14.742 1.00 67.88 115 VAL A N 1
ATOM 903 C CA . VAL A 1 115 ? -13.691 5.917 15.269 1.00 67.88 115 VAL A CA 1
ATOM 904 C C . VAL A 1 115 ? -13.945 5.838 16.770 1.00 67.88 115 VAL A C 1
ATOM 906 O O . VAL A 1 115 ? -14.477 4.839 17.237 1.00 67.88 115 VAL A O 1
ATOM 909 N N . VAL A 1 116 ? -13.589 6.881 17.527 1.00 71.06 116 VAL A N 1
ATOM 910 C CA . VAL A 1 116 ? -13.879 7.003 18.964 1.00 71.06 116 VAL A CA 1
ATOM 911 C C . VAL A 1 116 ? -15.389 7.015 19.191 1.00 71.06 116 VAL A C 1
ATOM 913 O O . VAL A 1 116 ? -15.884 6.282 20.044 1.00 71.06 116 VAL A O 1
ATOM 916 N N . ASP A 1 117 ? -16.125 7.800 18.404 1.00 75.44 117 ASP A N 1
ATOM 917 C CA . ASP A 1 117 ? -17.587 7.839 18.409 1.00 75.44 117 ASP A CA 1
ATOM 918 C C . ASP A 1 117 ? -18.178 6.453 18.121 1.00 75.44 117 ASP A C 1
ATOM 920 O O . ASP A 1 117 ? -18.904 5.928 18.956 1.00 75.44 117 ASP A O 1
ATOM 924 N N . ALA A 1 118 ? -17.801 5.792 17.026 1.00 73.56 118 ALA A N 1
ATOM 925 C CA . ALA A 1 118 ? -18.317 4.464 16.704 1.00 73.56 118 ALA A CA 1
ATOM 926 C C . ALA A 1 118 ? -17.916 3.369 17.715 1.00 73.56 118 ALA A C 1
ATOM 928 O O . ALA A 1 118 ? -18.689 2.442 17.934 1.00 73.56 118 ALA A O 1
ATOM 929 N N . LEU A 1 119 ? -16.755 3.486 18.370 1.00 71.44 119 LEU A N 1
ATOM 930 C CA . LEU A 1 119 ? -16.313 2.579 19.440 1.00 71.44 119 LEU A CA 1
ATOM 931 C C . LEU A 1 119 ? -17.095 2.742 20.751 1.00 71.44 119 LEU A C 1
ATOM 933 O O . LEU A 1 119 ? -17.289 1.770 21.478 1.00 71.44 119 LEU A O 1
ATOM 937 N N . THR A 1 120 ? -17.478 3.974 21.094 1.00 79.56 120 THR A N 1
ATOM 938 C CA . THR A 1 120 ? -18.042 4.313 22.415 1.00 79.56 120 THR A CA 1
ATOM 939 C C . THR A 1 120 ? -19.558 4.499 22.394 1.00 79.56 120 THR A C 1
ATOM 941 O O . THR A 1 120 ? -20.231 4.275 23.405 1.00 79.56 120 THR A O 1
ATOM 944 N N . ARG A 1 121 ? -20.136 4.868 21.245 1.00 78.56 121 ARG A N 1
ATOM 945 C CA . ARG A 1 121 ? -21.573 5.085 21.061 1.00 78.56 121 ARG A CA 1
ATOM 946 C C . ARG A 1 121 ? -22.349 3.798 21.334 1.00 78.56 121 ARG A C 1
ATOM 948 O O . ARG A 1 121 ? -22.318 2.849 20.562 1.00 78.56 121 ARG A O 1
ATOM 955 N N . GLY A 1 122 ? -23.094 3.796 22.437 1.00 76.81 122 GLY A N 1
ATOM 956 C CA . GLY A 1 122 ? -23.913 2.658 22.857 1.00 76.81 122 GLY A CA 1
ATOM 957 C C . GLY A 1 122 ? -23.149 1.540 23.577 1.00 76.81 122 GLY A C 1
ATOM 958 O O . GLY A 1 122 ? -23.788 0.584 24.008 1.00 76.81 122 GLY A O 1
ATOM 959 N N . ASN A 1 123 ? -21.828 1.658 23.772 1.00 81.25 123 ASN A N 1
ATOM 960 C CA . ASN A 1 123 ? -21.025 0.648 24.464 1.00 81.25 123 ASN A CA 1
ATOM 961 C C . ASN A 1 123 ? -20.299 1.227 25.698 1.00 81.25 123 ASN A C 1
ATOM 963 O O . ASN A 1 123 ? -19.153 1.666 25.595 1.00 81.25 123 ASN A O 1
ATOM 967 N N . PRO A 1 124 ? -20.922 1.197 26.894 1.00 83.50 124 PRO A N 1
ATOM 968 C CA . PRO A 1 124 ? -20.338 1.767 28.112 1.00 83.50 124 PRO A CA 1
ATOM 969 C C . PRO A 1 124 ? -19.135 0.976 28.658 1.00 83.50 124 PRO A C 1
ATOM 971 O O . PRO A 1 124 ? -18.513 1.416 29.621 1.00 83.50 124 PRO A O 1
ATOM 974 N N . ASN A 1 125 ? -18.812 -0.185 28.076 1.00 85.38 125 ASN A N 1
ATOM 975 C CA . ASN A 1 125 ? -17.697 -1.032 28.506 1.00 85.38 125 ASN A CA 1
ATOM 976 C C . ASN A 1 125 ? -16.383 -0.720 27.766 1.00 85.38 125 ASN A C 1
ATOM 978 O O . ASN A 1 125 ? -15.353 -1.302 28.103 1.00 85.38 125 ASN A O 1
ATOM 982 N N . ILE A 1 126 ? -16.406 0.164 26.760 1.00 78.62 126 ILE A N 1
ATOM 983 C CA . ILE A 1 126 ? -15.229 0.547 25.974 1.00 78.62 126 ILE A CA 1
ATOM 984 C C . ILE A 1 126 ? -14.777 1.957 26.363 1.00 78.62 126 ILE A C 1
ATOM 986 O O . ILE A 1 126 ? -15.502 2.935 26.198 1.00 78.62 126 ILE A O 1
ATOM 990 N N . SER A 1 127 ? -13.533 2.064 26.830 1.00 80.25 127 SER A N 1
ATOM 991 C CA . SER A 1 127 ? -12.802 3.324 26.978 1.00 80.25 127 SER A CA 1
ATOM 992 C C . SER A 1 127 ? -11.745 3.434 25.881 1.00 80.25 127 SER A C 1
ATOM 994 O O . SER A 1 127 ? -10.958 2.502 25.708 1.00 80.25 127 SER A O 1
ATOM 996 N N . VAL A 1 128 ? -11.691 4.564 25.174 1.00 78.00 128 VAL A N 1
ATOM 997 C CA . VAL A 1 128 ? -10.711 4.796 24.101 1.00 78.00 128 VAL A CA 1
ATOM 998 C C . VAL A 1 128 ? -9.704 5.862 24.528 1.00 78.00 128 VAL A C 1
ATOM 1000 O O . VAL A 1 128 ? -10.084 6.965 24.912 1.00 78.00 128 VAL A O 1
ATOM 1003 N N . GLU A 1 129 ? -8.420 5.533 24.417 1.00 79.25 129 GLU A N 1
ATOM 1004 C CA . GLU A 1 129 ? -7.304 6.481 24.483 1.00 79.25 129 GLU A CA 1
ATOM 1005 C C . GLU A 1 129 ? -6.704 6.656 23.082 1.00 79.25 129 GLU A C 1
ATOM 1007 O O . GLU A 1 129 ? -6.782 5.751 22.247 1.00 79.25 129 GLU A O 1
ATOM 1012 N N . SER A 1 130 ? -6.093 7.809 22.808 1.00 75.06 130 SER A N 1
ATOM 1013 C CA . SER A 1 130 ? -5.549 8.139 21.489 1.00 75.06 130 SER A CA 1
ATOM 1014 C C . SER A 1 130 ? -4.144 8.732 21.569 1.00 75.06 130 SER A C 1
ATOM 1016 O O . SER A 1 130 ? -3.797 9.457 22.500 1.00 75.06 130 SER A O 1
ATOM 1018 N N . VAL A 1 131 ? -3.320 8.420 20.566 1.00 78.31 131 VAL A N 1
ATOM 1019 C CA . VAL A 1 131 ? -1.981 8.992 20.385 1.00 78.31 131 VAL A CA 1
ATOM 1020 C C . VAL A 1 131 ? -1.878 9.469 18.939 1.00 78.31 131 VAL A C 1
ATOM 1022 O O . VAL A 1 131 ? -2.121 8.694 18.017 1.00 78.31 131 VAL A O 1
ATOM 1025 N N . ILE A 1 132 ? -1.549 10.746 18.742 1.00 77.75 132 ILE A N 1
ATOM 1026 C CA . ILE A 1 132 ? -1.421 11.369 17.416 1.00 77.75 132 ILE A CA 1
ATOM 1027 C C . ILE A 1 132 ? 0.060 11.440 17.056 1.00 77.75 132 ILE A C 1
ATOM 1029 O O . ILE A 1 132 ? 0.861 11.952 17.839 1.00 77.75 132 ILE A O 1
ATOM 1033 N N . LEU A 1 133 ? 0.424 10.912 15.886 1.00 78.38 133 LEU A N 1
ATOM 1034 C CA . LEU A 1 133 ? 1.814 10.806 15.438 1.00 78.38 133 LEU A CA 1
ATOM 1035 C C . LEU A 1 133 ? 2.148 11.872 14.389 1.00 78.38 133 LEU A C 1
ATOM 1037 O O . LEU A 1 133 ? 1.261 12.278 13.638 1.00 78.38 133 LEU A O 1
ATOM 1041 N N . PRO A 1 134 ? 3.413 12.323 14.305 1.00 79.44 134 PRO A N 1
ATOM 1042 C CA . PRO A 1 134 ? 3.850 13.180 13.214 1.00 79.44 134 PRO A CA 1
ATOM 1043 C C . PRO A 1 134 ? 3.833 12.401 11.889 1.00 79.44 134 PRO A C 1
ATOM 1045 O O . PRO A 1 134 ? 4.281 11.256 11.821 1.00 79.44 134 PRO A O 1
ATOM 1048 N N . ASP A 1 135 ? 3.317 13.038 10.840 1.00 78.69 135 ASP A N 1
ATOM 1049 C CA . ASP A 1 135 ? 3.075 12.405 9.542 1.00 78.69 135 ASP A CA 1
ATOM 1050 C C . ASP A 1 135 ? 4.333 12.311 8.652 1.00 78.69 135 ASP A C 1
ATOM 1052 O O . ASP A 1 135 ? 5.184 13.208 8.628 1.00 78.69 135 ASP A O 1
ATOM 1056 N N . GLY A 1 136 ? 4.426 11.220 7.888 1.00 77.06 136 GLY A N 1
ATOM 1057 C CA . GLY A 1 136 ? 5.453 10.960 6.879 1.00 77.06 136 GLY A CA 1
ATOM 1058 C C . GLY A 1 136 ? 6.475 9.868 7.231 1.00 77.06 136 GLY A C 1
ATOM 1059 O O . GLY A 1 136 ? 6.918 9.719 8.370 1.00 77.06 136 GLY A O 1
ATOM 1060 N N . GLU A 1 137 ? 6.930 9.150 6.197 1.00 81.31 137 GLU A N 1
ATOM 1061 C CA . GLU A 1 137 ? 7.837 7.985 6.269 1.00 81.31 137 GLU A CA 1
ATOM 1062 C C . GLU A 1 137 ? 9.141 8.243 7.053 1.00 81.31 137 GLU A C 1
ATOM 1064 O O . GLU A 1 137 ? 9.675 7.348 7.707 1.00 81.31 137 GLU A O 1
ATOM 1069 N N . LYS A 1 138 ? 9.634 9.489 7.067 1.00 83.50 138 LYS A N 1
ATOM 1070 C CA . LYS A 1 138 ? 10.811 9.911 7.852 1.00 83.50 138 LYS A CA 1
ATOM 1071 C C . LYS A 1 138 ? 10.677 9.644 9.363 1.00 83.50 138 LYS A C 1
ATOM 1073 O O . LYS A 1 138 ? 11.687 9.482 10.049 1.00 83.50 138 LYS A O 1
ATOM 1078 N N . TYR A 1 139 ? 9.451 9.575 9.885 1.00 85.62 139 TYR A N 1
ATOM 1079 C CA . TYR A 1 139 ? 9.169 9.285 11.293 1.00 85.62 139 TYR A CA 1
ATOM 1080 C C . TYR A 1 139 ? 8.978 7.792 11.599 1.00 85.62 139 TYR A C 1
ATOM 1082 O O . TYR A 1 139 ? 8.864 7.425 12.769 1.00 85.62 139 TYR A O 1
ATOM 1090 N N . LYS A 1 140 ? 9.002 6.919 10.582 1.00 83.69 140 LYS A N 1
ATOM 1091 C CA . LYS A 1 140 ? 8.850 5.464 10.716 1.00 83.69 140 LYS A CA 1
ATOM 1092 C C . LYS A 1 140 ? 10.114 4.810 11.287 1.00 83.69 140 LYS A C 1
ATOM 1094 O O . LYS A 1 140 ? 10.800 4.056 10.607 1.00 83.69 140 LYS A O 1
ATOM 1099 N N . ASN A 1 141 ? 10.471 5.139 12.526 1.00 82.94 141 ASN A N 1
ATOM 1100 C CA . ASN A 1 141 ? 11.731 4.749 13.161 1.00 82.94 141 ASN A CA 1
ATOM 1101 C C . ASN A 1 141 ? 11.565 4.452 14.667 1.00 82.94 141 ASN A C 1
ATOM 1103 O O . ASN A 1 141 ? 10.521 4.714 15.271 1.00 82.94 141 ASN A O 1
ATOM 1107 N N . MET A 1 142 ? 12.619 3.907 15.286 1.00 80.50 142 MET A N 1
ATOM 1108 C CA . MET A 1 142 ? 12.581 3.432 16.678 1.00 80.50 142 MET A CA 1
ATOM 1109 C C . MET A 1 142 ? 12.384 4.556 17.711 1.00 80.50 142 MET A C 1
ATOM 1111 O O . MET A 1 142 ? 11.822 4.324 18.780 1.00 80.50 142 MET A O 1
ATOM 1115 N N . THR A 1 143 ? 12.808 5.784 17.399 1.00 72.44 143 THR A N 1
ATOM 1116 C CA . THR A 1 143 ? 12.659 6.937 18.299 1.00 72.44 143 THR A CA 1
ATOM 1117 C C . THR A 1 143 ? 11.188 7.261 18.532 1.00 72.44 143 THR A C 1
ATOM 1119 O O . THR A 1 143 ? 10.784 7.502 19.669 1.00 72.44 143 THR A O 1
ATOM 1122 N N . LEU A 1 144 ? 10.372 7.218 17.472 1.00 62.97 144 LEU A N 1
ATOM 1123 C CA . LEU A 1 144 ? 8.933 7.423 17.605 1.00 62.97 144 LEU A CA 1
ATOM 1124 C C . LEU A 1 144 ? 8.263 6.207 18.259 1.00 62.97 144 LEU A C 1
ATOM 1126 O O . LEU A 1 144 ? 7.456 6.385 19.164 1.00 62.97 144 LEU A O 1
ATOM 1130 N N . TYR A 1 145 ? 8.664 4.986 17.894 1.00 53.94 145 TYR A N 1
ATOM 1131 C CA . TYR A 1 145 ? 8.141 3.738 18.467 1.00 53.94 145 TYR A CA 1
ATOM 1132 C C . TYR A 1 145 ? 8.165 3.695 20.012 1.00 53.94 145 TYR A C 1
ATOM 1134 O O . TYR A 1 145 ? 7.189 3.294 20.642 1.00 53.94 145 TYR A O 1
ATOM 1142 N N . ILE A 1 146 ? 9.253 4.154 20.645 1.00 51.06 146 ILE A N 1
ATOM 1143 C CA . ILE A 1 146 ? 9.369 4.193 22.118 1.00 51.06 146 ILE A CA 1
ATOM 1144 C C . ILE A 1 146 ? 8.362 5.172 22.747 1.00 51.06 146 ILE A C 1
ATOM 1146 O O . ILE A 1 146 ? 7.880 4.945 23.857 1.00 51.06 146 ILE A O 1
ATOM 1150 N N . CYS A 1 147 ? 8.034 6.258 22.048 1.00 38.00 147 CYS A N 1
ATOM 1151 C CA . CYS A 1 147 ? 7.110 7.283 22.524 1.00 38.00 147 CYS A CA 1
ATOM 1152 C C . CYS A 1 147 ? 5.639 6.943 22.218 1.00 38.00 147 CYS A C 1
ATOM 1154 O O . CYS A 1 147 ? 4.733 7.477 22.856 1.00 38.00 147 CYS A O 1
ATOM 1156 N N . CYS A 1 148 ? 5.382 6.096 21.218 1.00 37.47 148 CYS A N 1
ATOM 1157 C CA . CYS A 1 148 ? 4.112 6.076 20.502 1.00 37.47 148 CYS A CA 1
ATOM 1158 C C . CYS A 1 148 ? 3.736 4.670 20.011 1.00 37.47 148 CYS A C 1
ATOM 1160 O O . CYS A 1 148 ? 4.405 4.092 19.159 1.00 37.47 148 CYS A O 1
ATOM 1162 N N . ARG A 1 149 ? 2.633 4.131 20.545 1.00 39.09 149 ARG A N 1
ATOM 1163 C CA . ARG A 1 149 ? 2.309 2.694 20.495 1.00 39.09 149 ARG A CA 1
ATOM 1164 C C . ARG A 1 149 ? 1.297 2.264 19.412 1.00 39.09 149 ARG A C 1
ATOM 1166 O O . ARG A 1 149 ? 0.955 1.090 19.388 1.00 39.09 149 ARG A O 1
ATOM 1173 N N . TRP A 1 150 ? 0.819 3.164 18.542 1.00 32.81 150 TRP A N 1
ATOM 1174 C CA . TRP A 1 150 ? -0.285 2.915 17.582 1.00 32.81 150 TRP A CA 1
ATOM 1175 C C . TRP A 1 150 ? -0.256 3.897 16.395 1.00 32.81 150 TRP A C 1
ATOM 1177 O O . TRP A 1 150 ? 0.096 5.039 16.674 1.00 32.81 150 TRP A O 1
ATOM 1187 N N . CYS A 1 151 ? -0.672 3.518 15.160 1.00 29.47 151 CYS A N 1
ATOM 1188 C CA . CYS A 1 151 ? -1.203 4.386 14.061 1.00 29.47 151 CYS A CA 1
ATOM 1189 C C . CYS A 1 151 ? -1.491 3.619 12.711 1.00 29.47 151 CYS A C 1
ATOM 1191 O O . CYS A 1 151 ? -1.844 2.444 12.762 1.00 29.47 151 CYS A O 1
ATOM 1193 N N . GLY A 1 152 ? -1.361 4.266 11.521 1.00 30.89 152 GLY A N 1
ATOM 1194 C CA . GLY A 1 152 ? -1.782 3.785 10.172 1.00 30.89 152 GLY A CA 1
ATOM 1195 C C . GLY A 1 152 ? -0.760 3.474 9.025 1.00 30.89 152 GLY A C 1
ATOM 1196 O O . GLY A 1 152 ? -0.988 2.493 8.328 1.00 30.89 152 GLY A O 1
ATOM 1197 N N . VAL A 1 153 ? 0.377 4.183 8.810 1.00 60.50 153 VAL A N 1
ATOM 1198 C CA . VAL A 1 153 ? 1.448 3.825 7.800 1.00 60.50 153 VAL A CA 1
ATOM 1199 C C . VAL A 1 153 ? 2.845 3.313 8.281 1.00 60.50 153 VAL A C 1
ATOM 1201 O O . VAL A 1 153 ? 3.497 2.570 7.563 1.00 60.50 153 VAL A O 1
ATOM 1204 N N . ILE A 1 154 ? 3.393 3.563 9.478 1.00 74.25 154 ILE A N 1
ATOM 1205 C CA . ILE A 1 154 ? 2.784 4.093 10.705 1.00 74.25 154 ILE A CA 1
ATOM 1206 C C . ILE A 1 154 ? 1.721 3.076 11.264 1.00 74.25 154 ILE A C 1
ATOM 1208 O O . ILE A 1 154 ? 1.394 3.122 12.442 1.00 74.25 154 ILE A O 1
ATOM 1212 N N . GLY A 1 155 ? 1.341 2.035 10.483 1.00 81.44 155 GLY A N 1
ATOM 1213 C CA . GLY A 1 155 ? 0.491 0.858 10.770 1.00 81.44 155 GLY A CA 1
ATOM 1214 C C . GLY A 1 155 ? 1.293 -0.447 10.736 1.00 81.44 155 GLY A C 1
ATOM 1215 O O . GLY A 1 155 ? 1.116 -1.293 11.607 1.00 81.44 155 GLY A O 1
ATOM 1216 N N . ASP A 1 156 ? 2.337 -0.498 9.901 1.00 85.75 156 ASP A N 1
ATOM 1217 C CA . ASP A 1 156 ? 3.524 -1.320 10.157 1.00 85.75 156 ASP A CA 1
ATOM 1218 C C . ASP A 1 156 ? 4.074 -1.039 11.571 1.00 85.75 156 ASP A C 1
ATOM 1220 O O . ASP A 1 156 ? 4.463 -1.963 12.281 1.00 85.75 156 ASP A O 1
ATOM 1224 N N . MET A 1 157 ? 4.052 0.225 12.022 1.00 86.44 157 MET A N 1
ATOM 1225 C CA . MET A 1 157 ? 4.445 0.591 13.392 1.00 86.44 157 MET A CA 1
ATOM 1226 C C . MET A 1 157 ? 3.439 0.117 14.438 1.00 86.44 157 MET A C 1
ATOM 1228 O O . MET A 1 157 ? 3.846 -0.302 15.514 1.00 86.44 157 MET A O 1
ATOM 1232 N N . CYS A 1 158 ? 2.144 0.189 14.128 1.00 86.31 158 CYS A N 1
ATOM 1233 C CA . CYS A 1 158 ? 1.050 -0.213 15.010 1.00 86.31 158 CYS A CA 1
ATOM 1234 C C . CYS A 1 158 ? 1.044 -1.726 15.236 1.00 86.31 158 CYS A C 1
ATOM 1236 O O . CYS A 1 158 ? 1.030 -2.179 16.374 1.00 86.31 158 CYS A O 1
ATOM 1238 N N . GLY A 1 159 ? 1.157 -2.505 14.159 1.00 89.19 159 GLY A N 1
ATOM 1239 C CA . GLY A 1 159 ? 1.285 -3.953 14.226 1.00 89.19 159 GLY A CA 1
ATOM 1240 C C . GLY A 1 159 ? 2.581 -4.390 14.911 1.00 89.19 159 GLY A C 1
ATOM 1241 O O . GLY A 1 159 ? 2.554 -5.327 15.701 1.00 89.19 159 GLY A O 1
ATOM 1242 N N . PHE A 1 160 ? 3.697 -3.675 14.711 1.00 91.50 160 PHE A N 1
ATOM 1243 C CA . PHE A 1 160 ? 4.949 -3.973 15.416 1.00 91.50 160 PHE A CA 1
ATOM 1244 C C . PHE A 1 160 ? 4.855 -3.616 16.908 1.00 91.50 160 PHE A C 1
ATOM 1246 O O . PHE A 1 160 ? 5.314 -4.375 17.762 1.00 91.50 160 PHE A O 1
ATOM 1253 N N . ALA A 1 161 ? 4.196 -2.501 17.238 1.00 89.38 161 ALA A N 1
ATOM 1254 C CA . ALA A 1 161 ? 3.945 -2.089 18.614 1.00 89.38 161 ALA A CA 1
ATOM 1255 C C . ALA A 1 161 ? 3.001 -3.057 19.325 1.00 89.38 161 ALA A C 1
ATOM 1257 O O . ALA A 1 161 ? 3.262 -3.420 20.467 1.00 89.38 161 ALA A O 1
ATOM 1258 N N . ALA A 1 162 ? 1.969 -3.542 18.639 1.00 89.06 162 ALA A N 1
ATOM 1259 C CA . ALA A 1 162 ? 1.082 -4.589 19.120 1.00 89.06 162 ALA A CA 1
ATOM 1260 C C . ALA A 1 162 ? 1.823 -5.925 19.318 1.00 89.06 162 ALA A C 1
ATOM 1262 O O . ALA A 1 162 ? 1.650 -6.568 20.351 1.00 89.06 162 ALA A O 1
ATOM 1263 N N . ALA A 1 163 ? 2.713 -6.304 18.393 1.00 92.31 163 ALA A N 1
ATOM 1264 C CA . ALA A 1 163 ? 3.510 -7.529 18.476 1.00 92.31 163 ALA A CA 1
ATOM 1265 C C . ALA A 1 163 ? 4.462 -7.548 19.683 1.00 92.31 163 ALA A C 1
ATOM 1267 O O . ALA A 1 163 ? 4.610 -8.573 20.350 1.00 92.31 163 ALA A O 1
ATOM 1268 N N . ALA A 1 164 ? 5.129 -6.428 19.973 1.00 90.75 164 ALA A N 1
ATOM 1269 C CA . ALA A 1 164 ? 6.133 -6.363 21.033 1.00 90.75 164 ALA A CA 1
ATOM 1270 C C . ALA A 1 164 ? 5.600 -5.816 22.372 1.00 90.75 164 ALA A C 1
ATOM 1272 O O . ALA A 1 164 ? 6.141 -6.172 23.426 1.00 90.75 164 ALA A O 1
ATOM 1273 N N . PHE A 1 165 ? 4.530 -5.010 22.396 1.00 86.94 165 PHE A N 1
ATOM 1274 C CA . PHE A 1 165 ? 3.920 -4.567 23.652 1.00 86.94 165 PHE A CA 1
ATOM 1275 C C . PHE A 1 165 ? 3.343 -5.765 24.415 1.00 86.94 165 PHE A C 1
ATOM 1277 O O . PHE A 1 165 ? 2.527 -6.520 23.899 1.00 86.94 165 PHE A O 1
ATOM 1284 N N . LEU A 1 166 ? 3.826 -5.968 25.646 1.00 89.56 166 LEU A N 1
ATOM 1285 C CA . LEU A 1 166 ? 3.540 -7.144 26.484 1.00 89.56 166 LEU A CA 1
ATOM 1286 C C . LEU A 1 166 ? 3.784 -8.508 25.800 1.00 89.56 166 LEU A C 1
ATOM 1288 O O . LEU A 1 166 ? 3.330 -9.527 26.314 1.00 89.56 166 LEU A O 1
ATOM 1292 N N . ARG A 1 167 ? 4.599 -8.545 24.730 1.00 91.44 167 ARG A N 1
ATOM 1293 C CA . ARG A 1 167 ? 4.848 -9.714 23.855 1.00 91.44 167 ARG A CA 1
ATOM 1294 C C . ARG A 1 167 ? 3.639 -10.156 23.014 1.00 91.44 167 ARG A C 1
ATOM 1296 O O . ARG A 1 167 ? 3.568 -11.321 22.626 1.00 91.44 167 ARG A O 1
ATOM 1303 N N . GLY A 1 168 ? 2.709 -9.243 22.748 1.00 89.38 168 GLY A N 1
ATOM 1304 C CA . GLY A 1 168 ? 1.557 -9.472 21.886 1.00 89.38 168 GLY A CA 1
ATOM 1305 C C . GLY A 1 168 ? 0.273 -8.958 22.522 1.00 89.38 168 GLY A C 1
ATOM 1306 O O . GLY A 1 168 ? -0.174 -9.479 23.543 1.00 89.38 168 GLY A O 1
ATOM 1307 N N . VAL A 1 169 ? -0.347 -7.970 21.885 1.00 87.75 169 VAL A N 1
ATOM 1308 C CA . VAL A 1 169 ? -1.733 -7.559 22.128 1.00 87.75 169 VAL A CA 1
ATOM 1309 C C . VAL A 1 169 ? -2.490 -7.500 20.808 1.00 87.75 169 VAL A C 1
ATOM 1311 O O . VAL A 1 169 ? -1.924 -7.160 19.773 1.00 87.75 169 VAL A O 1
ATOM 1314 N N . ASN A 1 170 ? -3.785 -7.801 20.843 1.00 87.38 170 ASN A N 1
ATOM 1315 C CA . ASN A 1 170 ? -4.635 -7.729 19.660 1.00 87.38 170 ASN A CA 1
ATOM 1316 C C . ASN A 1 170 ? -4.629 -6.316 19.050 1.00 87.38 170 ASN A C 1
ATOM 1318 O O . ASN A 1 170 ? -4.683 -5.319 19.772 1.00 87.38 170 ASN A O 1
ATOM 1322 N N . PHE A 1 171 ? -4.624 -6.243 17.719 1.00 86.94 171 PHE A N 1
ATOM 1323 C CA . PHE A 1 171 ? -4.806 -5.005 16.962 1.00 86.94 171 PHE A CA 1
ATOM 1324 C C . PHE A 1 171 ? -5.714 -5.239 15.753 1.00 86.94 171 PHE A C 1
ATOM 1326 O O . PHE A 1 171 ? -5.879 -6.371 15.296 1.00 86.94 171 PHE A O 1
ATOM 1333 N N . ILE A 1 172 ? -6.299 -4.162 15.240 1.00 85.56 172 ILE A N 1
ATOM 1334 C CA . ILE A 1 172 ? -7.137 -4.134 14.037 1.00 85.56 172 ILE A CA 1
ATOM 1335 C C . ILE A 1 172 ? -6.556 -3.077 13.101 1.00 85.56 172 ILE A C 1
ATOM 1337 O O . ILE A 1 172 ? -6.026 -2.067 13.565 1.00 85.56 172 ILE A O 1
ATOM 1341 N N . GLN A 1 173 ? -6.622 -3.314 11.791 1.00 87.38 173 GLN A N 1
ATOM 1342 C CA . GLN A 1 173 ? -6.192 -2.329 10.801 1.00 87.38 173 GLN A CA 1
ATOM 1343 C C . GLN A 1 173 ? -7.387 -1.602 10.200 1.00 87.38 173 GLN A C 1
ATOM 1345 O O . GLN A 1 173 ? -8.309 -2.237 9.697 1.00 87.38 173 GLN A O 1
ATOM 1350 N N . ILE A 1 174 ? -7.331 -0.270 10.182 1.00 88.56 174 ILE A N 1
ATOM 1351 C CA . ILE A 1 174 ? -8.314 0.582 9.501 1.00 88.56 174 ILE A CA 1
ATOM 1352 C C . ILE A 1 174 ? -7.565 1.439 8.465 1.00 88.56 174 ILE A C 1
ATOM 1354 O O . ILE A 1 174 ? -7.227 2.593 8.738 1.00 88.56 174 ILE A O 1
ATOM 1358 N N . PRO A 1 175 ? -7.187 0.852 7.311 1.00 89.62 175 PRO A N 1
ATOM 1359 C CA . PRO A 1 175 ? -6.381 1.523 6.296 1.00 89.62 175 PRO A CA 1
ATOM 1360 C C . PRO A 1 175 ? -7.196 2.556 5.506 1.00 89.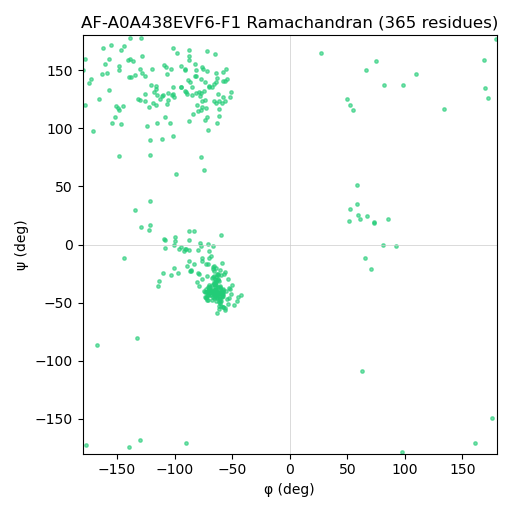62 175 PRO A C 1
ATOM 1362 O O . PRO A 1 175 ? -8.275 2.272 4.987 1.00 89.62 175 PRO A O 1
ATOM 1365 N N . THR A 1 176 ? -6.642 3.759 5.361 1.00 87.00 176 THR A N 1
ATOM 1366 C CA . THR A 1 176 ? -7.320 4.926 4.756 1.00 87.00 176 THR A CA 1
ATOM 1367 C C . THR A 1 176 ? -6.582 5.520 3.554 1.00 87.00 176 THR A C 1
ATOM 1369 O O . THR A 1 176 ? -6.889 6.623 3.109 1.00 87.00 176 THR A O 1
ATOM 1372 N N . THR A 1 177 ? -5.586 4.805 3.034 1.00 86.12 177 THR A N 1
ATOM 1373 C CA . THR A 1 177 ? -4.946 5.087 1.744 1.00 86.12 177 THR A CA 1
ATOM 1374 C C . THR A 1 177 ? -5.132 3.871 0.849 1.00 86.12 177 THR A C 1
ATOM 1376 O O . THR A 1 177 ? -5.207 2.748 1.352 1.00 86.12 177 THR A O 1
ATOM 1379 N N . VAL A 1 178 ? -5.179 4.064 -0.471 1.00 86.56 178 VAL A N 1
ATOM 1380 C CA . VAL A 1 178 ? -5.345 2.933 -1.398 1.00 86.56 178 VAL A CA 1
ATOM 1381 C C . VAL A 1 178 ? -4.195 1.938 -1.236 1.00 86.56 178 VAL A C 1
ATOM 1383 O O . VAL A 1 178 ? -4.457 0.752 -1.096 1.00 86.56 178 VAL A O 1
ATOM 1386 N N . MET A 1 179 ? -2.949 2.412 -1.113 1.00 85.56 179 MET A N 1
ATOM 1387 C CA . MET A 1 179 ? -1.766 1.580 -0.841 1.00 85.56 179 MET A CA 1
ATOM 1388 C C . MET A 1 179 ? -1.955 0.688 0.399 1.00 85.56 179 MET A C 1
ATOM 1390 O O . MET A 1 179 ? -1.696 -0.513 0.357 1.00 85.56 179 MET A O 1
ATOM 1394 N N . ALA A 1 180 ? -2.461 1.245 1.503 1.00 88.00 180 ALA A N 1
ATOM 1395 C CA . ALA A 1 180 ? -2.692 0.462 2.712 1.00 88.00 180 ALA A CA 1
ATOM 1396 C C . ALA A 1 180 ? -3.850 -0.540 2.552 1.00 88.00 180 ALA A C 1
ATOM 1398 O O . ALA A 1 180 ? -3.783 -1.646 3.087 1.00 88.00 180 ALA A O 1
ATOM 1399 N N . GLN A 1 181 ? -4.887 -0.184 1.790 1.00 90.62 181 GLN A N 1
ATOM 1400 C CA . GLN A 1 181 ? -6.058 -1.026 1.521 1.00 90.62 181 GLN A CA 1
ATOM 1401 C C . GLN A 1 181 ? -5.747 -2.200 0.578 1.00 90.62 181 GLN A C 1
ATOM 1403 O O . GLN A 1 181 ? -6.216 -3.307 0.818 1.00 90.62 181 GLN A O 1
ATOM 1408 N N . VAL A 1 182 ? -4.944 -1.983 -0.469 1.00 89.06 182 VAL A N 1
ATOM 1409 C CA . VAL A 1 182 ? -4.598 -3.017 -1.465 1.00 89.06 182 VAL A CA 1
ATOM 1410 C C . VAL A 1 182 ? -3.389 -3.865 -1.070 1.00 89.06 182 VAL A C 1
ATOM 1412 O O . VAL A 1 182 ? -3.229 -4.970 -1.587 1.00 89.06 182 VAL A O 1
ATOM 1415 N N . ASP A 1 183 ? -2.523 -3.348 -0.191 1.00 88.44 183 ASP A N 1
ATOM 1416 C CA . ASP A 1 183 ? -1.238 -3.963 0.130 1.00 88.44 183 ASP A CA 1
ATOM 1417 C C . ASP A 1 183 ? -0.963 -4.047 1.639 1.00 88.44 183 ASP A C 1
ATOM 1419 O O . ASP A 1 183 ? -1.114 -5.127 2.215 1.00 88.44 183 ASP A O 1
ATOM 1423 N N . SER A 1 184 ? -0.515 -2.970 2.297 1.00 86.38 184 SER A N 1
ATOM 1424 C CA . SER A 1 184 ? 0.172 -3.090 3.602 1.00 86.38 184 SER A CA 1
ATOM 1425 C C . SER A 1 184 ? -0.690 -3.666 4.734 1.00 86.38 184 SER A C 1
ATOM 1427 O O . SER A 1 184 ? -0.151 -4.299 5.641 1.00 86.38 184 SER A O 1
ATOM 1429 N N . SER A 1 185 ? -2.019 -3.536 4.663 1.00 88.25 185 SER A N 1
ATOM 1430 C CA . SER A 1 185 ? -2.917 -4.119 5.669 1.00 88.25 185 SER A CA 1
ATOM 1431 C C . SER A 1 185 ? -3.031 -5.645 5.629 1.00 88.25 185 SER A C 1
ATOM 1433 O O . SER A 1 185 ? -3.443 -6.249 6.620 1.00 88.25 185 SER A O 1
ATOM 1435 N N . VAL A 1 186 ? -2.620 -6.288 4.529 1.00 89.25 186 VAL A N 1
ATOM 1436 C CA . VAL A 1 186 ? -2.774 -7.734 4.327 1.00 89.25 186 VAL A CA 1
ATOM 1437 C C . VAL A 1 186 ? -1.463 -8.489 4.575 1.00 89.25 186 VAL A C 1
ATOM 1439 O O . VAL A 1 186 ? -0.404 -8.205 4.006 1.00 89.25 186 VAL A O 1
ATOM 1442 N N . GLY A 1 187 ? -1.554 -9.521 5.409 1.00 87.38 187 GLY A N 1
ATOM 1443 C CA . GLY A 1 187 ? -0.508 -10.510 5.670 1.00 87.38 187 GLY A CA 1
ATOM 1444 C C . GLY A 1 187 ? 0.528 -10.137 6.724 1.00 87.38 187 GLY A C 1
ATOM 1445 O O . GLY A 1 187 ? 1.635 -10.678 6.674 1.00 87.38 187 GLY A O 1
ATOM 1446 N N . GLY A 1 188 ? 0.211 -9.213 7.633 1.00 90.38 188 GLY A N 1
ATOM 1447 C CA . GLY A 1 188 ? 0.887 -9.088 8.930 1.00 90.38 188 GLY A CA 1
ATOM 1448 C C . GLY A 1 188 ? 2.385 -8.782 8.905 1.00 90.38 188 GLY A C 1
ATOM 1449 O O . GLY A 1 188 ? 3.070 -9.068 9.880 1.00 90.38 188 GLY A O 1
ATOM 1450 N N . LYS A 1 189 ? 2.928 -8.222 7.818 1.00 91.56 189 LYS A N 1
ATOM 1451 C CA . LYS A 1 189 ? 4.295 -7.681 7.827 1.00 91.56 189 LYS A CA 1
ATOM 1452 C C . LYS A 1 189 ? 4.267 -6.338 8.549 1.00 91.56 189 LYS A C 1
ATOM 1454 O O . LYS A 1 189 ? 3.581 -5.428 8.107 1.00 91.56 189 LYS A O 1
ATOM 1459 N N . THR A 1 190 ? 4.995 -6.228 9.653 1.00 91.81 190 THR A N 1
ATOM 1460 C CA . THR A 1 190 ? 5.008 -5.038 10.514 1.00 91.81 190 THR A CA 1
ATOM 1461 C C . THR A 1 190 ? 6.447 -4.617 10.794 1.00 91.81 190 THR A C 1
ATOM 1463 O O . THR A 1 190 ? 7.336 -5.469 10.789 1.00 91.81 190 THR A O 1
ATOM 1466 N N . GLY A 1 191 ? 6.711 -3.329 11.028 1.00 89.88 191 GLY A N 1
ATOM 1467 C CA . GLY A 1 191 ? 8.066 -2.848 11.289 1.00 89.88 191 GLY A CA 1
ATOM 1468 C C . GLY A 1 191 ? 8.315 -1.351 11.107 1.00 89.88 191 GLY A C 1
ATOM 1469 O O . GLY A 1 191 ? 7.409 -0.534 10.937 1.00 89.88 191 GLY A O 1
ATOM 1470 N N . ILE A 1 192 ? 9.600 -1.009 11.173 1.00 90.06 192 ILE A N 1
ATOM 1471 C CA . ILE A 1 192 ? 10.166 0.339 11.130 1.00 90.06 192 ILE A CA 1
ATOM 1472 C C . ILE A 1 192 ? 11.455 0.374 10.299 1.00 90.06 192 ILE A C 1
ATOM 1474 O O . ILE A 1 192 ? 12.139 -0.635 10.104 1.00 90.06 192 ILE A O 1
ATOM 1478 N N . ASN A 1 193 ? 11.803 1.568 9.832 1.00 87.81 193 ASN A N 1
ATOM 1479 C CA . ASN A 1 193 ? 13.019 1.834 9.079 1.00 87.81 193 ASN A CA 1
ATOM 1480 C C . ASN A 1 193 ? 14.223 2.010 10.007 1.00 87.81 193 ASN A C 1
ATOM 1482 O O . ASN A 1 193 ? 14.126 2.529 11.124 1.00 87.81 193 ASN A O 1
ATOM 1486 N N . HIS A 1 194 ? 15.383 1.638 9.481 1.00 86.06 194 HIS A N 1
ATOM 1487 C CA . HIS A 1 194 ? 16.690 1.969 10.025 1.00 86.06 194 HIS A CA 1
ATOM 1488 C C . HIS A 1 194 ? 17.361 2.998 9.089 1.00 86.06 194 HIS A C 1
ATOM 1490 O O . HIS A 1 194 ? 17.064 3.004 7.892 1.00 86.06 194 HIS A O 1
ATOM 1496 N N . PRO A 1 195 ? 18.296 3.851 9.553 1.00 83.12 195 PRO A N 1
ATOM 1497 C CA . PRO A 1 195 ? 19.018 4.767 8.662 1.00 83.12 195 PRO A CA 1
ATOM 1498 C C . PRO A 1 195 ? 19.755 4.077 7.501 1.00 83.12 195 PRO A C 1
ATOM 1500 O O . PRO A 1 195 ? 19.988 4.707 6.478 1.00 83.12 195 PRO A O 1
ATOM 1503 N N . LEU A 1 196 ? 20.089 2.787 7.643 1.00 81.12 196 LEU A N 1
ATOM 1504 C CA . LEU A 1 196 ? 20.735 1.974 6.600 1.00 81.12 196 LEU A CA 1
ATOM 1505 C C . LEU A 1 196 ? 19.756 1.231 5.668 1.00 81.12 196 LEU A C 1
ATOM 1507 O O . LEU A 1 196 ? 20.211 0.553 4.751 1.00 81.12 196 LEU A O 1
ATOM 1511 N N . GLY A 1 197 ? 18.439 1.298 5.896 1.00 77.06 197 GLY A N 1
ATOM 1512 C CA . GLY A 1 197 ? 17.471 0.647 5.009 1.00 77.06 197 GLY A CA 1
ATOM 1513 C C . GLY A 1 197 ? 16.033 0.577 5.530 1.00 77.06 197 GLY A C 1
ATOM 1514 O O . GLY A 1 197 ? 15.759 0.648 6.734 1.00 77.06 197 GLY A O 1
ATOM 1515 N N . LYS A 1 198 ? 15.107 0.414 4.583 1.00 81.38 198 LYS A N 1
ATOM 1516 C CA . LYS A 1 198 ? 13.661 0.366 4.818 1.00 81.38 198 LYS A CA 1
ATOM 1517 C C . LYS A 1 198 ? 13.231 -0.958 5.465 1.00 81.38 198 LYS A C 1
ATOM 1519 O O . LYS A 1 198 ? 13.710 -2.016 5.066 1.00 81.38 198 LYS A O 1
ATOM 1524 N N . ASN A 1 199 ? 12.306 -0.900 6.426 1.00 85.31 199 ASN A N 1
ATOM 1525 C CA . ASN A 1 199 ? 11.669 -2.054 7.083 1.00 85.31 199 ASN A CA 1
ATOM 1526 C C . ASN A 1 199 ? 12.635 -3.120 7.668 1.00 85.31 199 ASN A C 1
ATOM 1528 O O . ASN A 1 199 ? 12.288 -4.298 7.718 1.00 85.31 199 ASN A O 1
ATOM 1532 N N . LEU A 1 200 ? 13.841 -2.735 8.111 1.00 85.56 200 LEU A N 1
ATOM 1533 C CA . LEU A 1 200 ? 14.854 -3.687 8.608 1.00 85.56 200 LEU A CA 1
ATOM 1534 C C . LEU A 1 200 ? 14.589 -4.234 10.022 1.00 85.56 200 LEU A C 1
ATOM 1536 O O . LEU A 1 200 ? 15.231 -5.198 10.429 1.00 85.56 200 LEU A O 1
ATOM 1540 N N . ILE A 1 201 ? 13.681 -3.623 10.787 1.00 89.56 201 ILE A N 1
ATOM 1541 C CA . ILE A 1 201 ? 13.324 -4.049 12.147 1.00 89.56 201 ILE A CA 1
ATOM 1542 C C . ILE A 1 201 ? 11.808 -4.232 12.180 1.00 89.56 201 ILE A C 1
ATOM 1544 O O . ILE A 1 201 ? 11.079 -3.294 11.864 1.00 89.56 201 ILE A O 1
ATOM 1548 N N . GLY A 1 202 ? 11.321 -5.415 12.551 1.00 92.56 202 GLY A N 1
ATOM 1549 C CA . GLY A 1 202 ? 9.900 -5.727 12.435 1.00 92.56 202 GLY A CA 1
ATOM 1550 C C . GLY A 1 202 ? 9.492 -7.097 12.968 1.00 92.56 202 GLY A C 1
ATOM 1551 O O . GLY A 1 202 ? 10.290 -7.800 13.586 1.00 92.56 202 GLY A O 1
ATOM 1552 N N . ALA A 1 203 ? 8.234 -7.464 12.725 1.00 92.56 203 ALA A N 1
ATOM 1553 C CA . ALA A 1 203 ? 7.651 -8.749 13.102 1.00 92.56 203 ALA A CA 1
ATOM 1554 C C . ALA A 1 203 ? 6.578 -9.202 12.098 1.00 92.56 203 ALA A C 1
ATOM 1556 O O . ALA A 1 203 ? 5.904 -8.378 11.475 1.00 92.56 203 ALA A O 1
ATOM 1557 N N . PHE A 1 204 ? 6.374 -10.518 11.997 1.00 93.81 204 PHE A N 1
ATOM 1558 C CA . PHE A 1 204 ? 5.183 -11.093 11.370 1.00 93.81 204 PHE A CA 1
ATOM 1559 C C . PHE A 1 204 ? 4.083 -11.225 12.433 1.00 93.81 204 PHE A C 1
ATOM 1561 O O . PHE A 1 204 ? 4.181 -12.077 13.318 1.00 93.81 204 PHE A O 1
ATOM 1568 N N . TYR A 1 205 ? 3.072 -10.357 12.381 1.00 94.12 205 TYR A N 1
ATOM 1569 C CA . TYR A 1 205 ? 2.002 -10.269 13.374 1.00 94.12 205 TYR A CA 1
ATOM 1570 C C . TYR A 1 205 ? 0.670 -9.902 12.705 1.00 94.12 205 TYR A C 1
ATOM 1572 O O . TYR A 1 205 ? 0.560 -8.863 12.054 1.00 94.12 205 TYR A O 1
ATOM 1580 N N . GLN A 1 206 ? -0.329 -10.781 12.821 1.00 94.06 206 GLN A N 1
ATOM 1581 C CA . GLN A 1 206 ? -1.606 -10.656 12.108 1.00 94.06 206 GLN A CA 1
ATOM 1582 C C . GLN A 1 206 ? -2.624 -9.823 12.906 1.00 94.06 206 GLN A C 1
ATOM 1584 O O . GLN A 1 206 ? -2.691 -9.970 14.131 1.00 94.06 206 GLN A O 1
ATOM 1589 N N . PRO A 1 207 ? -3.428 -8.970 12.245 1.00 92.75 207 PRO A N 1
ATOM 1590 C CA . PRO A 1 207 ? -4.530 -8.270 12.896 1.00 92.75 207 PRO A CA 1
ATOM 1591 C C . PRO A 1 207 ? -5.687 -9.231 13.216 1.00 92.75 207 PRO A C 1
ATOM 1593 O O . PRO A 1 207 ? -5.753 -10.341 12.700 1.00 92.75 207 PRO A O 1
ATOM 1596 N N . GLN A 1 208 ? -6.627 -8.795 14.056 1.00 89.25 208 GLN A N 1
ATOM 1597 C CA . GLN A 1 208 ? -7.888 -9.516 14.292 1.00 89.25 208 GLN A CA 1
ATOM 1598 C C . GLN A 1 208 ? -8.889 -9.335 13.143 1.00 89.25 208 GLN A C 1
ATOM 1600 O O . GLN A 1 208 ? -9.694 -10.222 12.889 1.00 89.25 208 GLN A O 1
ATOM 1605 N N . CYS A 1 209 ? -8.834 -8.194 12.453 1.00 89.75 209 CYS A N 1
ATOM 1606 C CA . CYS A 1 209 ? -9.502 -7.941 11.179 1.00 89.75 209 CYS A CA 1
ATOM 1607 C C . CYS A 1 209 ? -8.881 -6.719 10.481 1.00 89.75 209 CYS A C 1
ATOM 1609 O O . CYS A 1 209 ? -8.105 -5.958 11.076 1.00 89.75 209 CYS A O 1
ATOM 1611 N N . VAL A 1 210 ? -9.253 -6.523 9.218 1.00 91.62 210 VAL A N 1
ATOM 1612 C CA . VAL A 1 210 ? -8.989 -5.297 8.455 1.00 91.62 210 VAL A CA 1
ATOM 1613 C C . VAL A 1 210 ? -10.329 -4.671 8.066 1.00 91.62 210 VAL A C 1
ATOM 1615 O O . VAL A 1 210 ? -11.196 -5.365 7.539 1.00 91.62 210 VAL A O 1
ATOM 1618 N N . LEU A 1 211 ? -10.507 -3.370 8.305 1.00 90.31 211 LEU A N 1
ATOM 1619 C CA . LEU A 1 211 ? -11.727 -2.630 7.973 1.00 90.31 211 LEU A CA 1
ATOM 1620 C C . LEU A 1 211 ? -11.446 -1.554 6.918 1.00 90.31 211 LEU A C 1
ATOM 1622 O O . LEU A 1 211 ? -10.889 -0.497 7.215 1.00 90.31 211 LEU A O 1
ATOM 1626 N N . ILE A 1 212 ? -11.865 -1.820 5.685 1.00 91.81 212 ILE A N 1
ATOM 1627 C CA . ILE A 1 212 ? -11.680 -0.944 4.531 1.00 91.81 212 ILE A CA 1
ATOM 1628 C C . ILE A 1 212 ? -12.981 -0.194 4.239 1.00 91.81 212 ILE A C 1
ATOM 1630 O O . ILE A 1 212 ? -13.845 -0.675 3.502 1.00 91.81 212 ILE A O 1
ATOM 1634 N N . ASP A 1 213 ? -13.104 1.008 4.803 1.00 89.94 213 ASP A N 1
ATOM 1635 C CA . ASP A 1 213 ? -14.132 1.964 4.389 1.00 89.94 213 ASP A CA 1
ATOM 1636 C C . ASP A 1 213 ? -13.644 2.751 3.160 1.00 89.94 213 ASP A C 1
ATOM 1638 O O . ASP A 1 213 ? -12.703 3.547 3.241 1.00 89.94 213 ASP A O 1
ATOM 1642 N N . THR A 1 214 ? -14.273 2.534 2.007 1.00 90.69 214 THR A N 1
ATOM 1643 C CA . THR A 1 214 ? -13.923 3.195 0.742 1.00 90.69 214 THR A CA 1
ATOM 1644 C C . THR A 1 214 ? -14.172 4.700 0.772 1.00 90.69 214 THR A C 1
ATOM 1646 O O . THR A 1 214 ? -13.519 5.433 0.033 1.00 90.69 214 THR A O 1
ATOM 1649 N N . ASP A 1 215 ? -15.055 5.194 1.647 1.00 89.44 215 ASP A N 1
ATOM 1650 C CA . ASP A 1 215 ? -15.359 6.627 1.743 1.00 89.44 215 ASP A CA 1
ATOM 1651 C C . ASP A 1 215 ? -14.152 7.429 2.243 1.00 89.44 215 ASP A C 1
ATOM 1653 O O . ASP A 1 215 ? -14.049 8.634 1.993 1.00 89.44 215 ASP A O 1
ATOM 1657 N N . THR A 1 216 ? -13.212 6.757 2.916 1.00 85.19 216 THR A N 1
ATOM 1658 C CA . THR A 1 216 ? -11.954 7.348 3.391 1.00 85.19 216 THR A CA 1
ATOM 1659 C C . THR A 1 216 ? -11.076 7.857 2.249 1.00 85.19 216 THR A C 1
ATOM 1661 O O . THR A 1 216 ? -10.331 8.828 2.399 1.00 85.19 216 THR A O 1
ATOM 1664 N N . LEU A 1 217 ? -11.231 7.266 1.063 1.00 87.06 217 LEU A N 1
ATOM 1665 C CA . LEU A 1 217 ? -10.506 7.655 -0.136 1.00 87.06 217 LEU A CA 1
ATOM 1666 C C . LEU A 1 217 ? -10.989 8.981 -0.724 1.00 87.06 217 LEU A C 1
ATOM 1668 O O . LEU A 1 217 ? -10.254 9.590 -1.496 1.00 87.06 217 LEU A O 1
ATOM 1672 N N . ASN A 1 218 ? -12.174 9.478 -0.358 1.00 85.69 218 ASN A N 1
ATOM 1673 C CA . ASN A 1 218 ? -12.696 10.740 -0.895 1.00 85.69 218 ASN A CA 1
ATOM 1674 C C . ASN A 1 218 ? -11.832 11.952 -0.509 1.00 85.69 218 ASN A C 1
ATOM 1676 O O . ASN A 1 218 ? -11.757 12.917 -1.265 1.00 85.69 218 ASN A O 1
ATOM 1680 N N . THR A 1 219 ? -11.138 11.893 0.632 1.00 82.56 219 THR A N 1
ATOM 1681 C CA . THR A 1 219 ? -10.233 12.956 1.109 1.00 82.56 219 THR A CA 1
ATOM 1682 C C . THR A 1 219 ? -8.759 12.727 0.759 1.00 82.56 219 THR A C 1
ATOM 1684 O O . THR A 1 219 ? -7.927 13.581 1.054 1.00 82.56 219 THR A O 1
ATOM 1687 N N . LEU A 1 220 ? -8.409 11.594 0.141 1.00 83.56 220 LEU A N 1
ATOM 1688 C CA . LEU A 1 220 ? -7.021 11.246 -0.176 1.00 83.56 220 LEU A CA 1
ATOM 1689 C C . LEU A 1 220 ? -6.463 12.151 -1.304 1.00 83.56 220 LEU A C 1
ATOM 1691 O O . LEU A 1 220 ? -7.157 12.340 -2.308 1.00 83.56 220 LEU A O 1
ATOM 1695 N N . PRO A 1 221 ? -5.236 12.701 -1.221 1.00 86.25 221 PRO A N 1
ATOM 1696 C CA . PRO A 1 221 ? -4.646 13.484 -2.314 1.00 86.25 221 PRO A CA 1
ATOM 1697 C C . PRO A 1 221 ? -4.538 12.693 -3.629 1.00 86.25 221 PRO A C 1
ATOM 1699 O O . PRO A 1 221 ? -4.322 11.485 -3.611 1.00 86.25 221 PRO A O 1
ATOM 1702 N N . GLU A 1 222 ? -4.637 13.354 -4.790 1.00 87.19 222 GLU A N 1
ATOM 1703 C CA . GLU A 1 222 ? -4.559 12.661 -6.095 1.00 87.19 222 GLU A CA 1
ATOM 1704 C C . GLU A 1 222 ? -3.219 11.929 -6.295 1.00 87.19 222 GLU A C 1
ATOM 1706 O O . GLU A 1 222 ? -3.207 10.814 -6.808 1.00 87.19 222 GLU A O 1
ATOM 1711 N N . ARG A 1 223 ? -2.103 12.499 -5.814 1.00 87.62 223 ARG A N 1
ATOM 1712 C CA . ARG A 1 223 ? -0.778 11.851 -5.848 1.00 87.62 223 ARG A CA 1
ATOM 1713 C C . ARG A 1 223 ? -0.760 10.528 -5.066 1.00 87.62 223 ARG A C 1
ATOM 1715 O O . ARG A 1 223 ? -0.149 9.572 -5.520 1.00 87.62 223 ARG A O 1
ATOM 1722 N N . GLU A 1 224 ? -1.468 10.456 -3.938 1.00 83.31 224 GLU A N 1
ATOM 1723 C CA . GLU A 1 224 ? -1.581 9.250 -3.095 1.00 83.31 224 GLU A CA 1
ATOM 1724 C C . GLU A 1 224 ? -2.586 8.221 -3.637 1.00 83.31 224 GLU A C 1
ATOM 1726 O O . GLU A 1 224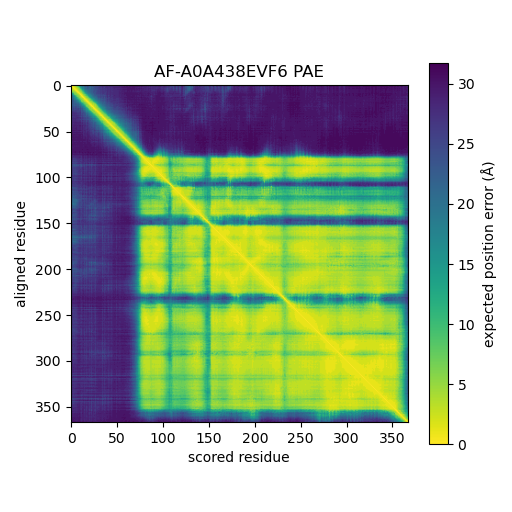 ? -2.491 7.031 -3.348 1.00 83.31 224 GLU A O 1
ATOM 1731 N N . LEU A 1 225 ? -3.558 8.665 -4.435 1.00 83.75 225 LEU A N 1
ATOM 1732 C CA . LEU A 1 225 ? -4.443 7.781 -5.194 1.00 83.75 225 LEU A CA 1
ATOM 1733 C C . LEU A 1 225 ? -3.693 7.145 -6.377 1.00 83.75 225 LEU A C 1
ATOM 1735 O O . LEU A 1 225 ? -3.774 5.937 -6.591 1.00 83.75 225 LEU A O 1
ATOM 1739 N N . ALA A 1 226 ? -2.926 7.956 -7.112 1.00 82.31 226 ALA A N 1
ATOM 1740 C CA . ALA A 1 226 ? -2.082 7.498 -8.209 1.00 82.31 226 ALA A CA 1
ATOM 1741 C C . ALA A 1 226 ? -0.941 6.591 -7.721 1.00 82.31 226 ALA A C 1
ATOM 1743 O O . ALA A 1 226 ? -0.666 5.584 -8.369 1.00 82.31 226 ALA A O 1
ATOM 1744 N N . SER A 1 227 ? -0.324 6.893 -6.565 1.00 78.12 227 SER A N 1
ATOM 1745 C CA . SER A 1 227 ? 0.793 6.112 -6.004 1.00 78.12 227 SER A CA 1
ATOM 1746 C C . SER A 1 227 ? 0.469 4.623 -5.878 1.00 78.12 227 SER A C 1
ATOM 1748 O O . SER A 1 227 ? 1.328 3.807 -6.178 1.00 78.12 227 SER A O 1
ATOM 1750 N N . ALA A 1 228 ? -0.770 4.277 -5.522 1.00 70.50 228 ALA A N 1
ATOM 1751 C CA . ALA A 1 228 ? -1.236 2.904 -5.326 1.00 70.50 228 ALA A CA 1
ATOM 1752 C C . ALA A 1 228 ? -1.752 2.192 -6.593 1.00 70.50 228 ALA A C 1
ATOM 1754 O O . ALA A 1 228 ? -2.285 1.083 -6.514 1.00 70.50 228 ALA A O 1
ATOM 1755 N N . SER A 1 229 ? -1.654 2.846 -7.754 1.00 66.25 229 SER A N 1
ATOM 1756 C CA . SER A 1 229 ? -2.043 2.284 -9.055 1.00 66.25 229 SER A CA 1
ATOM 1757 C C . SER A 1 229 ? -0.905 1.506 -9.732 1.00 66.25 229 SER A C 1
ATOM 1759 O O . SER A 1 229 ? -0.993 1.157 -10.908 1.00 66.25 229 SER A O 1
ATOM 1761 N N . GLU A 1 230 ? 0.182 1.228 -9.008 1.00 57.91 230 GLU A N 1
ATOM 1762 C CA . GLU A 1 230 ? 1.310 0.433 -9.486 1.00 57.91 230 GLU A CA 1
ATOM 1763 C C . GLU A 1 230 ? 1.013 -1.078 -9.428 1.00 57.91 230 GLU A C 1
ATOM 1765 O O . GLU A 1 230 ? 1.561 -1.854 -10.214 1.00 57.91 230 GLU A O 1
ATOM 1770 N N . ARG A 1 231 ? 0.113 -1.528 -8.541 1.00 57.72 231 ARG A N 1
ATOM 1771 C CA . ARG A 1 231 ? -0.233 -2.955 -8.426 1.00 57.72 231 ARG A CA 1
ATOM 1772 C C . ARG A 1 231 ? -1.168 -3.449 -9.539 1.00 57.72 231 ARG A C 1
ATOM 1774 O O . ARG A 1 231 ? -2.124 -2.798 -9.950 1.00 57.72 231 ARG A O 1
ATOM 1781 N N . ASN A 1 232 ? -0.909 -4.690 -9.965 1.00 50.94 232 ASN A N 1
ATOM 1782 C CA . ASN A 1 232 ? -1.412 -5.365 -11.176 1.00 50.94 232 ASN A CA 1
ATOM 1783 C C . ASN A 1 232 ? -2.942 -5.546 -11.342 1.00 50.94 232 ASN A C 1
ATOM 1785 O O . ASN A 1 232 ? -3.375 -6.277 -12.230 1.00 50.94 232 ASN A O 1
ATOM 1789 N N . VAL A 1 233 ? -3.772 -4.950 -10.492 1.00 49.03 233 VAL A N 1
ATOM 1790 C CA . VAL A 1 233 ? -5.228 -5.173 -10.472 1.00 49.03 233 VAL A CA 1
ATOM 1791 C C . VAL A 1 233 ? -5.999 -4.043 -11.160 1.00 49.03 233 VAL A C 1
ATOM 1793 O O . VAL A 1 233 ? -7.122 -4.248 -11.614 1.00 49.03 233 VAL A O 1
ATOM 1796 N N . MET A 1 234 ? -5.395 -2.862 -11.305 1.00 54.62 234 MET A N 1
ATOM 1797 C CA . MET A 1 234 ? -6.073 -1.681 -11.854 1.00 54.62 234 MET A CA 1
ATOM 1798 C C . MET A 1 234 ? -6.004 -1.579 -13.390 1.00 54.62 234 MET A C 1
ATOM 1800 O O . MET A 1 234 ? -6.686 -0.741 -13.976 1.00 54.62 234 MET A O 1
ATOM 1804 N N . HIS A 1 235 ? -5.269 -2.483 -14.053 1.00 54.97 235 HIS A N 1
ATOM 1805 C CA . HIS A 1 235 ? -4.959 -2.488 -15.496 1.00 54.97 235 HIS A CA 1
ATOM 1806 C C . HIS A 1 235 ? -6.109 -2.128 -16.444 1.00 54.97 235 HIS A C 1
ATOM 1808 O O . HIS A 1 235 ? -5.890 -1.386 -17.396 1.00 54.97 235 HIS A O 1
ATOM 1814 N N . GLU A 1 236 ? -7.314 -2.649 -16.213 1.00 55.47 236 GLU A N 1
ATOM 1815 C CA . GLU A 1 236 ? -8.461 -2.439 -17.112 1.00 55.47 236 GLU A CA 1
ATOM 1816 C C . GLU A 1 236 ? -9.281 -1.184 -16.765 1.00 55.47 236 GLU A C 1
ATOM 1818 O O . GLU A 1 236 ? -10.001 -0.666 -17.613 1.00 55.47 236 GLU A O 1
ATOM 1823 N N . ASN A 1 237 ? -9.139 -0.660 -15.541 1.00 64.75 237 ASN A N 1
ATOM 1824 C CA . ASN A 1 237 ? -9.982 0.399 -14.977 1.00 64.75 237 ASN A CA 1
ATOM 1825 C C . ASN A 1 237 ? -9.192 1.588 -14.389 1.00 64.75 237 ASN A C 1
ATOM 1827 O O . ASN A 1 237 ? -9.781 2.408 -13.688 1.00 64.75 237 ASN A O 1
ATOM 1831 N N . ASN A 1 238 ? -7.894 1.732 -14.696 1.00 70.06 238 ASN A N 1
ATOM 1832 C CA . ASN A 1 238 ? -7.018 2.814 -14.206 1.00 70.06 238 ASN A CA 1
ATOM 1833 C C . ASN A 1 238 ? -7.678 4.204 -14.287 1.00 70.06 238 ASN A C 1
ATOM 1835 O O . ASN A 1 238 ? -7.648 4.964 -13.323 1.00 70.06 238 ASN A O 1
ATOM 1839 N N . GLY A 1 239 ? -8.333 4.526 -15.409 1.00 70.75 239 GLY A N 1
ATOM 1840 C CA . GLY A 1 239 ? -9.050 5.796 -15.569 1.00 70.75 239 GLY A CA 1
ATOM 1841 C C . GLY A 1 239 ? -10.206 5.977 -14.576 1.00 70.75 239 GLY A C 1
ATOM 1842 O O . GLY A 1 239 ? -10.337 7.042 -13.983 1.00 70.75 239 GLY A O 1
ATOM 1843 N N . LEU A 1 240 ? -11.006 4.931 -14.339 1.00 74.06 240 LEU A N 1
ATOM 1844 C CA . LEU A 1 240 ? -12.119 4.961 -13.383 1.00 74.06 240 LEU A CA 1
ATOM 1845 C C . LEU A 1 240 ? -11.624 5.042 -11.932 1.00 74.06 240 LEU A C 1
ATOM 1847 O O . LEU A 1 240 ? -12.189 5.792 -11.138 1.00 74.06 240 LEU A O 1
ATOM 1851 N N . VAL A 1 241 ? -10.537 4.338 -11.598 1.00 79.19 241 VAL A N 1
ATOM 1852 C CA . VAL A 1 241 ? -9.901 4.411 -10.273 1.00 79.19 241 VAL A CA 1
ATOM 1853 C C . VAL A 1 241 ? -9.356 5.814 -9.993 1.00 79.19 241 VAL A C 1
ATOM 1855 O O . VAL A 1 241 ? -9.639 6.374 -8.936 1.00 79.19 241 VAL A O 1
ATOM 1858 N N . LEU A 1 242 ? -8.647 6.427 -10.949 1.00 81.50 242 LEU A N 1
ATOM 1859 C CA . LEU A 1 242 ? -8.161 7.808 -10.825 1.00 81.50 242 LEU A CA 1
ATOM 1860 C C . LEU A 1 242 ? -9.314 8.828 -10.735 1.00 81.50 242 LEU A C 1
ATOM 1862 O O . LEU A 1 242 ? -9.190 9.836 -10.040 1.00 81.50 242 LEU A O 1
ATOM 1866 N N . CYS A 1 243 ? -10.456 8.546 -11.370 1.00 82.94 243 CYS A N 1
ATOM 1867 C CA . CYS A 1 243 ? -11.702 9.306 -11.214 1.00 82.94 243 CYS A CA 1
ATOM 1868 C C . CYS A 1 243 ? -12.488 8.989 -9.924 1.00 82.94 243 CYS A C 1
ATOM 1870 O O . CYS A 1 243 ? -13.542 9.586 -9.712 1.00 82.94 243 CYS A O 1
ATOM 1872 N N . ARG A 1 244 ? -11.981 8.102 -9.055 1.00 85.69 244 ARG A N 1
ATOM 1873 C CA . ARG A 1 244 ? -12.612 7.655 -7.798 1.00 85.69 244 ARG A CA 1
ATOM 1874 C C . ARG A 1 244 ? -13.991 7.022 -7.983 1.00 85.69 244 ARG A C 1
ATOM 1876 O O . ARG A 1 244 ? -14.852 7.164 -7.117 1.00 85.69 244 ARG A O 1
ATOM 1883 N N . ASP A 1 245 ? -14.204 6.308 -9.088 1.00 88.88 245 ASP A N 1
ATOM 1884 C CA . ASP A 1 245 ? -15.430 5.530 -9.259 1.00 88.88 245 ASP A CA 1
ATOM 1885 C C . ASP A 1 245 ? -15.564 4.500 -8.113 1.00 88.88 245 ASP A C 1
ATOM 1887 O O . ASP A 1 245 ? -14.664 3.667 -7.937 1.00 88.88 245 ASP A O 1
ATOM 1891 N N . PRO A 1 246 ? -16.657 4.523 -7.324 1.00 87.44 246 PRO A N 1
ATOM 1892 C CA . PRO A 1 246 ? -16.790 3.646 -6.161 1.00 87.44 246 PRO A CA 1
ATOM 1893 C C . PRO A 1 246 ? -16.800 2.154 -6.515 1.00 87.44 246 PRO A C 1
ATOM 1895 O O . PRO A 1 246 ? -16.345 1.335 -5.716 1.00 87.44 246 PRO A O 1
ATOM 1898 N N . GLY A 1 247 ? -17.302 1.789 -7.700 1.00 86.94 247 GLY A N 1
ATOM 1899 C CA . GLY A 1 247 ? -17.332 0.405 -8.171 1.00 86.94 247 GLY A CA 1
ATOM 1900 C C . GLY A 1 247 ? -15.940 -0.095 -8.549 1.00 86.94 247 GLY A C 1
ATOM 1901 O O . GLY A 1 247 ? -15.519 -1.157 -8.087 1.00 86.94 247 GLY A O 1
ATOM 1902 N N . ALA A 1 248 ? -15.200 0.694 -9.330 1.00 86.75 248 ALA A N 1
ATOM 1903 C CA . ALA A 1 248 ? -13.827 0.400 -9.723 1.00 86.75 248 ALA A CA 1
ATOM 1904 C C . ALA A 1 248 ? -12.885 0.336 -8.512 1.00 86.75 248 ALA A C 1
ATOM 1906 O O . ALA A 1 248 ? -12.075 -0.587 -8.427 1.00 86.75 248 ALA A O 1
ATOM 1907 N N . LEU A 1 249 ? -13.023 1.260 -7.551 1.00 86.94 249 LEU A N 1
ATOM 1908 C CA . LEU A 1 249 ? -12.266 1.239 -6.296 1.00 86.94 249 LEU A CA 1
ATOM 1909 C C . LEU A 1 249 ? -12.559 -0.022 -5.477 1.00 86.94 249 LEU A C 1
ATOM 1911 O O . LEU A 1 249 ? -11.630 -0.754 -5.139 1.00 86.94 249 LEU A O 1
ATOM 1915 N N . ALA A 1 250 ? -13.832 -0.322 -5.199 1.00 89.12 250 ALA A N 1
ATOM 1916 C CA . ALA A 1 250 ? -14.205 -1.503 -4.419 1.00 89.12 250 ALA A CA 1
ATOM 1917 C C . ALA A 1 250 ? -13.742 -2.812 -5.085 1.00 89.12 250 ALA A C 1
ATOM 1919 O O . ALA A 1 250 ? -13.226 -3.699 -4.404 1.00 89.12 250 ALA A O 1
ATOM 1920 N N . TYR A 1 251 ? -13.862 -2.918 -6.414 1.00 89.06 251 TYR A N 1
ATOM 1921 C CA . TYR A 1 251 ? -13.360 -4.060 -7.179 1.00 89.06 251 TYR A CA 1
ATOM 1922 C C . TYR A 1 251 ? -11.832 -4.186 -7.101 1.00 89.06 251 TYR A C 1
ATOM 1924 O O . TYR A 1 251 ? -11.322 -5.266 -6.799 1.00 89.06 251 TYR A O 1
ATOM 1932 N N . ALA A 1 252 ? -11.099 -3.092 -7.334 1.00 87.50 252 ALA A N 1
ATOM 1933 C CA . ALA A 1 252 ? -9.640 -3.097 -7.318 1.00 87.50 252 ALA A CA 1
ATOM 1934 C C . ALA A 1 252 ? -9.076 -3.437 -5.931 1.00 87.50 252 ALA A C 1
ATOM 1936 O O . ALA A 1 252 ? -8.119 -4.207 -5.833 1.00 87.50 252 ALA A O 1
ATOM 1937 N N . ILE A 1 253 ? -9.699 -2.927 -4.863 1.00 90.38 253 ILE A N 1
ATOM 1938 C CA . ILE A 1 253 ? -9.367 -3.279 -3.478 1.00 90.38 253 ILE A CA 1
ATOM 1939 C C . ILE A 1 253 ? -9.632 -4.765 -3.244 1.00 90.38 253 ILE A C 1
ATOM 1941 O O . ILE A 1 253 ? -8.686 -5.501 -2.971 1.00 90.38 253 ILE A O 1
ATOM 1945 N N . LYS A 1 254 ? -10.874 -5.233 -3.444 1.00 92.75 254 LYS A N 1
ATOM 1946 C CA . LYS A 1 254 ? -11.269 -6.641 -3.260 1.00 92.75 254 LYS A CA 1
ATOM 1947 C C . LYS A 1 254 ? -10.309 -7.595 -3.960 1.00 92.75 254 LYS A C 1
ATOM 1949 O O . LYS A 1 254 ? -9.781 -8.507 -3.330 1.00 92.75 254 LYS A O 1
ATOM 1954 N N . ARG A 1 255 ? -10.048 -7.365 -5.248 1.00 91.94 255 ARG A N 1
ATOM 1955 C CA . ARG A 1 255 ? -9.218 -8.260 -6.056 1.00 91.94 255 ARG A CA 1
ATOM 1956 C C . ARG A 1 255 ? -7.730 -8.187 -5.687 1.00 91.94 255 ARG A C 1
ATOM 1958 O O . ARG A 1 255 ? -7.027 -9.183 -5.828 1.00 91.94 255 ARG A O 1
ATOM 1965 N N . SER A 1 256 ? -7.251 -7.060 -5.156 1.00 90.81 256 SER A N 1
ATOM 1966 C CA . SER A 1 256 ? -5.897 -6.965 -4.586 1.00 90.81 256 SER A CA 1
ATOM 1967 C C . SER A 1 256 ? -5.783 -7.718 -3.261 1.00 90.81 256 SER A C 1
ATOM 1969 O O . SER A 1 256 ? -4.838 -8.488 -3.086 1.00 90.81 256 SER A O 1
ATOM 1971 N N . CYS A 1 257 ? -6.772 -7.566 -2.372 1.00 92.88 257 CYS A N 1
ATOM 1972 C CA . CYS A 1 257 ? -6.855 -8.312 -1.120 1.00 92.88 257 CYS A CA 1
ATOM 1973 C C . CYS A 1 257 ? -6.906 -9.824 -1.373 1.00 92.88 257 CYS A C 1
ATOM 1975 O O . CYS A 1 257 ? -6.146 -10.544 -0.742 1.00 92.88 257 CYS A O 1
ATOM 1977 N N . GLU A 1 258 ? -7.719 -10.299 -2.326 1.00 93.88 258 GLU A N 1
ATOM 1978 C CA . GLU A 1 258 ? -7.773 -11.715 -2.736 1.00 93.88 258 GLU A CA 1
ATOM 1979 C C . GLU A 1 258 ? -6.406 -12.243 -3.184 1.00 93.88 258 GLU A C 1
ATOM 1981 O O . GLU A 1 258 ? -5.896 -13.200 -2.606 1.00 93.88 258 GLU A O 1
ATOM 1986 N N . ASN A 1 259 ? -5.786 -11.590 -4.176 1.00 91.81 259 ASN A N 1
ATOM 1987 C CA . ASN A 1 259 ? -4.491 -12.010 -4.718 1.00 91.81 259 ASN A CA 1
ATOM 1988 C C . ASN A 1 259 ? -3.406 -12.053 -3.628 1.00 91.81 259 ASN A C 1
ATOM 1990 O O . ASN A 1 259 ? -2.538 -12.926 -3.636 1.00 91.81 259 ASN A O 1
ATOM 1994 N N . LYS A 1 260 ? -3.424 -11.093 -2.693 1.00 92.06 260 LYS A N 1
ATOM 1995 C CA . LYS A 1 260 ? -2.442 -11.042 -1.609 1.00 92.06 260 LYS A CA 1
ATOM 1996 C C . LYS A 1 260 ? -2.762 -12.032 -0.488 1.00 92.06 260 LYS A C 1
ATOM 1998 O O . LYS A 1 260 ? -1.825 -12.609 0.055 1.00 92.06 260 LYS A O 1
ATOM 2003 N N . ALA A 1 261 ? -4.035 -12.261 -0.169 1.00 93.56 261 ALA A N 1
ATOM 2004 C CA . ALA A 1 261 ? -4.474 -13.272 0.789 1.00 93.56 261 ALA A CA 1
ATOM 2005 C C . ALA A 1 261 ? -4.041 -14.674 0.341 1.00 93.56 261 ALA A C 1
ATOM 2007 O O . ALA A 1 261 ? -3.391 -15.366 1.114 1.00 93.56 261 ALA A O 1
ATOM 2008 N N . GLU A 1 262 ? -4.281 -15.038 -0.924 1.00 93.81 262 GLU A N 1
ATOM 2009 C CA . GLU A 1 262 ? -3.863 -16.321 -1.510 1.00 93.81 262 GLU A CA 1
ATOM 2010 C C . GLU A 1 262 ? -2.355 -16.573 -1.320 1.00 93.81 262 GLU A C 1
ATOM 2012 O O . GLU A 1 262 ? -1.942 -17.595 -0.772 1.00 93.81 262 GLU A O 1
ATOM 2017 N N . VAL A 1 263 ? -1.518 -15.597 -1.686 1.00 92.25 263 VAL A N 1
ATOM 2018 C CA . VAL A 1 263 ? -0.057 -15.699 -1.541 1.00 92.25 263 VAL A CA 1
ATOM 2019 C C . VAL A 1 263 ? 0.387 -15.723 -0.069 1.00 92.25 263 VAL A C 1
ATOM 2021 O O . VAL A 1 263 ? 1.348 -16.410 0.273 1.00 92.25 263 VAL A O 1
ATOM 2024 N N . VAL A 1 264 ? -0.304 -15.002 0.819 1.00 92.81 264 VAL A N 1
ATOM 2025 C CA . VAL A 1 264 ? -0.031 -14.980 2.269 1.00 92.81 264 VAL A CA 1
ATOM 2026 C C . VAL A 1 264 ? -0.401 -16.300 2.944 1.00 92.81 264 VAL A C 1
ATOM 2028 O O . VAL A 1 264 ? 0.349 -16.757 3.802 1.00 92.81 264 VAL A O 1
ATOM 2031 N N . SER A 1 265 ? -1.520 -16.916 2.564 1.00 93.25 265 SER A N 1
ATOM 2032 C CA . SER A 1 265 ? -1.953 -18.221 3.073 1.00 93.25 265 SER A CA 1
ATOM 2033 C C . SER A 1 265 ? -0.987 -19.340 2.677 1.00 93.25 265 SER A C 1
ATOM 2035 O O . SER A 1 265 ? -0.765 -20.268 3.451 1.00 93.25 265 SER A O 1
ATOM 2037 N N . LEU A 1 266 ? -0.371 -19.232 1.495 1.00 93.06 266 LEU A N 1
ATOM 2038 C CA . LEU A 1 266 ? 0.630 -20.183 1.003 1.00 93.06 266 LEU A CA 1
ATOM 2039 C C . LEU A 1 266 ? 2.038 -19.952 1.588 1.00 93.06 266 LEU A C 1
ATOM 2041 O O . LEU A 1 266 ? 2.784 -20.913 1.765 1.00 93.06 266 LEU A O 1
ATOM 2045 N N . ASP A 1 267 ? 2.417 -18.705 1.882 1.00 91.19 267 ASP A N 1
ATOM 2046 C CA . ASP A 1 267 ? 3.743 -18.347 2.405 1.00 91.19 267 ASP A CA 1
ATOM 2047 C C . ASP A 1 267 ? 3.681 -17.127 3.346 1.00 91.19 267 ASP A C 1
ATOM 2049 O O . ASP A 1 267 ? 4.059 -16.002 3.006 1.00 91.19 267 ASP A O 1
ATOM 2053 N N . GLU A 1 268 ? 3.205 -17.346 4.575 1.00 90.81 268 GLU A N 1
ATOM 2054 C CA . GLU A 1 268 ? 3.016 -16.274 5.560 1.00 90.81 268 GLU A CA 1
ATOM 2055 C C . GLU A 1 268 ? 4.320 -15.516 5.861 1.00 90.81 268 GLU A C 1
ATOM 2057 O O . GLU A 1 268 ? 4.303 -14.296 6.023 1.00 90.81 268 GLU A O 1
ATOM 2062 N N . LYS A 1 269 ? 5.455 -16.217 5.943 1.00 89.12 269 LYS A N 1
ATOM 2063 C CA . LYS A 1 269 ? 6.724 -15.661 6.447 1.00 89.12 269 LYS A CA 1
ATOM 2064 C C . LYS A 1 269 ? 7.710 -15.237 5.356 1.00 89.12 269 LYS A C 1
ATOM 2066 O O . LYS A 1 269 ? 8.811 -14.811 5.686 1.00 89.12 269 LYS A O 1
ATOM 2071 N N . GLU A 1 270 ? 7.300 -15.282 4.089 1.00 87.12 270 GLU A N 1
ATOM 2072 C CA . GLU A 1 270 ? 8.139 -14.949 2.932 1.00 87.12 270 GLU A CA 1
ATOM 2073 C C . GLU A 1 270 ? 9.409 -15.808 2.838 1.00 87.12 270 GLU A C 1
ATOM 2075 O O . GLU A 1 270 ? 10.521 -15.304 2.698 1.00 87.12 270 GLU A O 1
ATOM 2080 N N . SER A 1 271 ? 9.224 -17.128 2.918 1.00 83.00 271 SER A N 1
ATOM 2081 C CA . SER A 1 271 ? 10.273 -18.127 2.695 1.00 83.00 271 SER A CA 1
ATOM 2082 C C . SER A 1 271 ? 10.487 -18.464 1.213 1.00 83.00 271 SER A C 1
ATOM 2084 O O . SER A 1 271 ? 11.522 -19.027 0.862 1.00 83.00 271 SER A O 1
ATOM 2086 N N . GLY A 1 272 ? 9.542 -18.117 0.331 1.00 90.62 272 GLY A N 1
ATOM 2087 C CA . GLY A 1 272 ? 9.635 -18.397 -1.099 1.00 90.62 272 GLY A CA 1
ATOM 2088 C C . GLY A 1 272 ? 8.591 -17.655 -1.931 1.00 90.62 272 GLY A C 1
ATOM 2089 O O . GLY A 1 272 ? 8.871 -16.585 -2.472 1.00 90.62 272 GLY A O 1
ATOM 2090 N N . LEU A 1 273 ? 7.391 -18.228 -2.076 1.00 88.00 273 LEU A N 1
ATOM 2091 C CA . LEU A 1 273 ? 6.361 -17.738 -3.002 1.00 88.00 273 LEU A CA 1
ATOM 2092 C C . LEU A 1 273 ? 5.997 -16.264 -2.772 1.00 88.00 273 LEU A C 1
ATOM 2094 O O . LEU A 1 273 ? 5.846 -15.512 -3.738 1.00 88.00 273 LEU A O 1
ATOM 2098 N N . ARG A 1 274 ? 5.896 -15.818 -1.515 1.00 88.31 274 ARG A N 1
ATOM 2099 C CA . ARG A 1 274 ? 5.508 -14.439 -1.190 1.00 88.31 274 ARG A CA 1
ATOM 2100 C C . ARG A 1 274 ? 6.553 -13.416 -1.635 1.00 88.31 274 ARG A C 1
ATOM 2102 O O . ARG A 1 274 ? 6.198 -12.266 -1.895 1.00 88.31 274 ARG A O 1
ATOM 2109 N N . ALA A 1 275 ? 7.800 -13.837 -1.871 1.00 87.06 275 ALA A N 1
ATOM 2110 C CA . ALA A 1 275 ? 8.839 -12.964 -2.400 1.00 87.06 275 ALA A CA 1
ATOM 2111 C C . ALA A 1 275 ? 8.526 -12.453 -3.820 1.00 87.06 275 ALA A C 1
ATOM 2113 O O . ALA A 1 275 ? 9.031 -11.397 -4.198 1.00 87.06 275 ALA A O 1
ATOM 2114 N N . THR A 1 276 ? 7.641 -13.120 -4.573 1.00 87.12 276 THR A N 1
ATOM 2115 C CA . THR A 1 276 ? 7.142 -12.634 -5.876 1.00 87.12 276 THR A CA 1
ATOM 2116 C C . THR A 1 276 ? 6.427 -11.279 -5.782 1.00 87.12 276 THR A C 1
ATOM 2118 O O . THR A 1 276 ? 6.469 -10.494 -6.731 1.00 87.12 276 THR A O 1
ATOM 2121 N N . LEU A 1 277 ? 5.850 -10.939 -4.620 1.00 87.56 277 LEU A N 1
ATOM 2122 C CA . LEU A 1 277 ? 5.217 -9.638 -4.373 1.00 87.56 277 LEU A CA 1
ATOM 2123 C C . LEU A 1 277 ? 6.224 -8.477 -4.272 1.00 87.56 277 LEU A C 1
ATOM 2125 O O . LEU A 1 277 ? 5.804 -7.321 -4.313 1.00 87.56 277 LEU A O 1
ATOM 2129 N N . ASN A 1 278 ? 7.530 -8.767 -4.171 1.00 89.00 278 ASN A N 1
ATOM 2130 C CA . ASN A 1 278 ? 8.614 -7.779 -4.139 1.00 89.00 278 ASN A CA 1
ATOM 2131 C C . ASN A 1 278 ? 9.058 -7.295 -5.538 1.00 89.00 278 ASN A C 1
ATOM 2133 O O . ASN A 1 278 ? 10.104 -6.645 -5.642 1.00 89.00 278 ASN A O 1
ATOM 2137 N N . LEU A 1 279 ? 8.319 -7.589 -6.619 1.00 90.94 279 LEU A N 1
ATOM 2138 C CA . LEU A 1 279 ? 8.637 -7.063 -7.954 1.00 90.94 279 LEU A CA 1
ATOM 2139 C C . LEU A 1 279 ? 8.815 -5.535 -7.895 1.00 90.94 279 LEU A C 1
ATOM 2141 O O . LEU A 1 279 ? 8.035 -4.823 -7.266 1.00 90.94 279 LEU A O 1
ATOM 2145 N N . GLY A 1 280 ? 9.907 -5.037 -8.475 1.00 92.00 280 GLY A N 1
ATOM 2146 C CA . GLY A 1 280 ? 10.303 -3.627 -8.421 1.00 92.00 280 GLY A CA 1
ATOM 2147 C C . GLY A 1 280 ? 10.805 -3.108 -7.064 1.00 92.00 280 GLY A C 1
ATOM 2148 O O . GLY A 1 280 ? 11.565 -2.145 -7.046 1.00 92.00 280 GLY A O 1
ATOM 2149 N N . HIS A 1 281 ? 10.492 -3.753 -5.934 1.00 90.88 281 HIS A N 1
ATOM 2150 C CA . HIS A 1 281 ? 10.785 -3.223 -4.593 1.00 90.88 281 HIS A CA 1
ATOM 2151 C C . HIS A 1 281 ? 12.285 -3.132 -4.282 1.00 90.88 281 HIS A C 1
ATOM 2153 O O . HIS A 1 281 ? 12.689 -2.280 -3.500 1.00 90.88 281 HIS A O 1
ATOM 2159 N N . THR A 1 282 ? 13.134 -3.975 -4.878 1.00 91.06 282 THR A N 1
ATOM 2160 C CA . THR A 1 282 ? 14.595 -3.881 -4.683 1.00 91.06 282 THR A CA 1
ATOM 2161 C C . THR A 1 282 ? 15.158 -2.574 -5.244 1.00 91.06 282 THR A C 1
ATOM 2163 O O . THR A 1 282 ? 15.932 -1.903 -4.567 1.00 91.06 282 THR A O 1
ATOM 2166 N N . PHE A 1 283 ? 14.704 -2.162 -6.430 1.00 94.38 283 PHE A N 1
ATOM 2167 C CA . PHE A 1 283 ? 15.040 -0.859 -7.004 1.00 94.38 283 PHE A CA 1
ATOM 2168 C C . PHE A 1 283 ? 14.273 0.278 -6.310 1.00 94.38 283 PHE A C 1
ATOM 2170 O O . PHE A 1 283 ? 14.862 1.310 -6.005 1.00 94.38 283 PHE A O 1
ATOM 2177 N N . GLY A 1 284 ? 12.992 0.075 -5.983 1.00 92.94 284 GLY A N 1
ATOM 2178 C CA . GLY A 1 284 ? 12.160 1.065 -5.296 1.00 92.94 284 GLY A CA 1
ATOM 2179 C C . GLY A 1 284 ? 12.711 1.466 -3.926 1.00 92.94 284 GLY A C 1
ATOM 2180 O O . GLY A 1 284 ? 12.907 2.648 -3.669 1.00 92.94 284 GLY A O 1
ATOM 2181 N N . HIS A 1 285 ? 13.080 0.506 -3.074 1.00 90.31 285 HIS A N 1
ATOM 2182 C CA . HIS A 1 285 ? 13.702 0.804 -1.778 1.00 90.31 285 HIS A CA 1
ATOM 2183 C C . HIS A 1 285 ? 15.065 1.498 -1.925 1.00 90.31 285 HIS A C 1
ATOM 2185 O O . HIS A 1 285 ? 15.415 2.330 -1.084 1.00 90.31 285 HIS A O 1
ATOM 2191 N N . ALA A 1 286 ? 15.825 1.188 -2.983 1.00 91.81 286 ALA A N 1
ATOM 2192 C CA . ALA A 1 286 ? 17.071 1.883 -3.292 1.00 91.81 286 ALA A CA 1
ATOM 2193 C C . ALA A 1 286 ? 16.829 3.344 -3.706 1.00 91.81 286 ALA A C 1
ATOM 2195 O O . ALA A 1 286 ? 17.556 4.218 -3.243 1.00 91.81 286 ALA A O 1
ATOM 2196 N N . ILE A 1 287 ? 15.771 3.625 -4.478 1.00 94.00 287 ILE A N 1
ATOM 2197 C CA . ILE A 1 287 ? 15.311 4.993 -4.764 1.00 94.00 287 ILE A CA 1
ATOM 2198 C C . ILE A 1 287 ? 14.911 5.694 -3.458 1.00 94.00 287 ILE A C 1
ATOM 2200 O O . ILE A 1 287 ? 15.484 6.730 -3.137 1.00 94.00 287 ILE A O 1
ATOM 2204 N N . GLU A 1 288 ? 13.994 5.125 -2.666 1.00 91.31 288 GLU A N 1
ATOM 2205 C CA . GLU A 1 288 ? 13.488 5.747 -1.426 1.00 91.31 288 GLU A CA 1
ATOM 2206 C C . GLU A 1 288 ? 14.594 6.055 -0.406 1.00 91.31 288 GLU A C 1
ATOM 2208 O O . GLU A 1 288 ? 14.607 7.131 0.192 1.00 91.31 288 GLU A O 1
ATOM 2213 N N . THR A 1 289 ? 15.536 5.128 -0.220 1.00 88.94 289 THR A N 1
ATOM 2214 C CA . THR A 1 289 ? 16.682 5.321 0.683 1.00 88.94 289 THR A CA 1
ATOM 2215 C C . THR A 1 289 ? 17.688 6.312 0.088 1.00 88.94 289 THR A C 1
ATOM 2217 O O . THR A 1 289 ? 18.240 7.130 0.818 1.00 88.94 289 THR A O 1
ATOM 2220 N N . GLY A 1 290 ? 17.907 6.267 -1.231 1.00 88.62 290 GLY A N 1
ATOM 2221 C CA . GLY A 1 290 ? 18.885 7.091 -1.940 1.00 88.62 290 GLY A CA 1
ATOM 2222 C C . GLY A 1 290 ? 18.507 8.570 -2.043 1.00 88.62 290 GLY A C 1
ATOM 2223 O O . GLY A 1 290 ? 19.358 9.422 -1.804 1.00 88.62 290 GLY A O 1
ATOM 2224 N N . VAL A 1 291 ? 17.243 8.898 -2.348 1.00 90.12 291 VAL A N 1
ATOM 2225 C CA . VAL A 1 291 ? 16.773 10.302 -2.359 1.00 90.12 291 VAL A CA 1
ATOM 2226 C C . VAL A 1 291 ? 16.288 10.803 -0.998 1.00 90.12 291 VAL A C 1
ATOM 2228 O O . VAL A 1 291 ? 16.134 12.009 -0.806 1.00 90.12 291 VAL A O 1
ATOM 2231 N N . GLY A 1 292 ? 16.068 9.894 -0.047 1.00 87.62 292 GLY A N 1
ATOM 2232 C CA . GLY A 1 292 ? 15.589 10.190 1.297 1.00 87.62 292 GLY A CA 1
ATOM 2233 C C . GLY A 1 292 ? 14.083 9.971 1.465 1.00 87.62 292 GLY A C 1
ATOM 2234 O O . GLY A 1 292 ? 13.259 10.361 0.632 1.00 87.62 292 GLY A O 1
ATOM 2235 N N . TYR A 1 293 ? 13.720 9.365 2.598 1.00 83.31 293 TYR A N 1
ATOM 2236 C CA . TYR A 1 293 ? 12.350 8.961 2.907 1.00 83.31 293 TYR A CA 1
ATOM 2237 C C . TYR A 1 293 ? 11.355 10.132 2.844 1.00 83.31 293 TYR A C 1
ATOM 2239 O O . TYR A 1 293 ? 11.494 11.129 3.558 1.00 83.31 293 TYR A O 1
ATOM 2247 N N . GLY A 1 294 ? 10.320 9.977 2.014 1.00 81.75 294 GLY A N 1
ATOM 2248 C CA . GLY A 1 294 ? 9.243 10.954 1.829 1.00 81.75 294 GLY A CA 1
ATOM 2249 C C . GLY A 1 294 ? 9.442 11.965 0.693 1.00 81.75 294 GLY A C 1
ATOM 2250 O O . GLY A 1 294 ? 8.548 12.777 0.475 1.00 81.75 294 GLY A O 1
ATOM 2251 N N . GLN A 1 295 ? 10.558 11.937 -0.050 1.00 89.00 295 GLN A N 1
ATOM 2252 C CA . GLN A 1 295 ? 10.669 12.714 -1.300 1.00 89.00 295 GLN A CA 1
ATOM 2253 C C . GLN A 1 295 ? 9.789 12.108 -2.406 1.00 89.00 295 GLN A C 1
ATOM 2255 O O . GLN A 1 295 ? 9.011 12.796 -3.074 1.00 89.00 295 GLN A O 1
ATOM 2260 N N . TRP A 1 296 ? 9.900 10.790 -2.564 1.00 92.06 296 TRP A N 1
ATOM 2261 C CA . TRP A 1 296 ? 9.040 9.967 -3.407 1.00 92.06 296 TRP A CA 1
ATOM 2262 C C . TRP A 1 296 ? 8.098 9.151 -2.530 1.00 92.06 296 TRP A C 1
ATOM 2264 O O . TRP A 1 296 ? 8.461 8.745 -1.423 1.00 92.06 296 TRP A O 1
ATOM 2274 N N . LEU A 1 297 ? 6.891 8.914 -3.033 1.00 90.12 297 LEU A N 1
ATOM 2275 C CA . LEU A 1 297 ? 5.955 7.973 -2.437 1.00 90.12 297 LEU A CA 1
ATOM 2276 C C . LEU A 1 297 ? 6.410 6.546 -2.748 1.00 90.12 297 LEU A C 1
ATOM 2278 O O . LEU A 1 297 ? 7.006 6.287 -3.795 1.00 90.12 297 LEU A O 1
ATOM 2282 N N . HIS A 1 298 ? 6.088 5.602 -1.864 1.00 89.31 298 HIS A N 1
ATOM 2283 C CA . HIS A 1 298 ? 6.526 4.213 -2.020 1.00 89.31 298 HIS A CA 1
ATOM 2284 C C . HIS A 1 298 ? 6.121 3.626 -3.381 1.00 89.31 298 HIS A C 1
ATOM 2286 O O . HIS A 1 298 ? 6.965 3.081 -4.088 1.00 89.31 298 HIS A O 1
ATOM 2292 N N . GLY A 1 299 ? 4.867 3.823 -3.794 1.00 89.19 299 GLY A N 1
ATOM 2293 C CA . GLY A 1 299 ? 4.366 3.342 -5.080 1.00 89.19 299 GLY A CA 1
ATOM 2294 C C . GLY A 1 299 ? 4.980 4.030 -6.308 1.00 89.19 299 GLY A C 1
ATOM 2295 O O . GLY A 1 299 ? 5.169 3.383 -7.332 1.00 89.19 299 GLY A O 1
ATOM 2296 N N . GLU A 1 300 ? 5.416 5.294 -6.207 1.00 93.06 300 GLU A N 1
ATOM 2297 C CA . GLU A 1 300 ? 6.190 5.957 -7.276 1.00 93.06 300 GLU A CA 1
ATOM 2298 C C . GLU A 1 300 ? 7.565 5.295 -7.455 1.00 93.06 300 GLU A C 1
ATOM 2300 O O . GLU A 1 300 ? 8.015 5.049 -8.577 1.00 93.06 300 GLU A O 1
ATOM 2305 N N . ALA A 1 301 ? 8.227 4.971 -6.341 1.00 93.69 301 ALA A N 1
ATOM 2306 C CA . ALA A 1 301 ? 9.522 4.305 -6.347 1.00 93.69 301 ALA A CA 1
ATOM 2307 C C . ALA A 1 301 ? 9.412 2.838 -6.799 1.00 93.69 301 ALA A C 1
ATOM 2309 O O . ALA A 1 301 ? 10.246 2.370 -7.575 1.00 93.69 301 ALA A O 1
ATOM 2310 N N . VAL A 1 302 ? 8.368 2.118 -6.372 1.00 92.31 302 VAL A N 1
ATOM 2311 C CA . VAL A 1 302 ? 8.063 0.760 -6.849 1.00 92.31 302 VAL A CA 1
ATOM 2312 C C . VAL A 1 302 ? 7.711 0.773 -8.338 1.00 92.31 302 VAL A C 1
ATOM 2314 O O . VAL A 1 302 ? 8.203 -0.090 -9.056 1.00 92.31 302 VAL A O 1
ATOM 2317 N N . ALA A 1 303 ? 6.967 1.763 -8.840 1.00 93.19 303 ALA A N 1
ATOM 2318 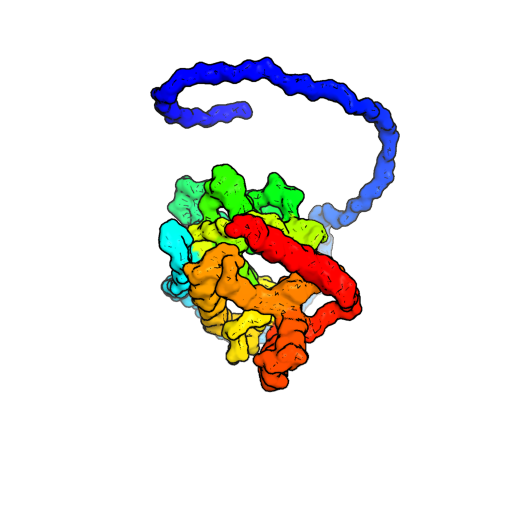C CA . ALA A 1 303 ? 6.661 1.906 -10.265 1.00 93.19 303 ALA A CA 1
ATOM 2319 C C . ALA A 1 303 ? 7.920 2.052 -11.135 1.00 93.19 303 ALA A C 1
ATOM 2321 O O . ALA A 1 303 ? 8.140 1.244 -12.043 1.00 93.19 303 ALA A O 1
ATOM 2322 N N . ALA A 1 304 ? 8.801 3.003 -10.806 1.00 95.31 304 ALA A N 1
ATOM 2323 C CA . ALA A 1 304 ? 10.093 3.133 -11.479 1.00 95.31 304 ALA A CA 1
ATOM 2324 C C . ALA A 1 304 ? 10.941 1.854 -11.321 1.00 95.31 304 ALA A C 1
ATOM 2326 O O . ALA A 1 304 ? 11.566 1.388 -12.275 1.00 95.31 304 ALA A O 1
ATOM 2327 N N . GLY A 1 305 ? 10.907 1.228 -10.142 1.00 95.25 305 GLY A N 1
ATOM 2328 C CA . GLY A 1 305 ? 11.607 -0.023 -9.873 1.00 95.25 305 GLY A CA 1
ATOM 2329 C C . GLY A 1 305 ? 11.090 -1.227 -10.669 1.00 95.25 305 GLY A C 1
ATOM 2330 O O . GLY A 1 305 ? 11.883 -2.084 -11.060 1.00 95.25 305 GLY A O 1
ATOM 2331 N N . MET A 1 306 ? 9.788 -1.303 -10.960 1.00 94.81 306 MET A N 1
ATOM 2332 C CA . MET A 1 306 ? 9.212 -2.325 -11.839 1.00 94.81 306 MET A CA 1
ATOM 2333 C C . MET A 1 306 ? 9.692 -2.142 -13.277 1.00 94.81 306 MET A C 1
ATOM 2335 O O . MET A 1 306 ? 10.053 -3.130 -13.912 1.00 94.81 306 MET A O 1
ATOM 2339 N N . VAL A 1 307 ? 9.770 -0.901 -13.771 1.00 95.75 307 VAL A N 1
ATOM 2340 C CA . VAL A 1 307 ? 10.357 -0.611 -15.090 1.00 95.75 307 VAL A CA 1
ATOM 2341 C C . VAL A 1 307 ? 11.813 -1.080 -15.155 1.00 95.75 307 VAL A C 1
ATOM 2343 O O . VAL A 1 307 ? 12.189 -1.759 -16.107 1.00 95.75 307 VAL A O 1
ATOM 2346 N N . MET A 1 308 ? 12.613 -0.818 -14.115 1.00 96.88 308 MET A N 1
ATOM 2347 C CA . MET A 1 308 ? 13.998 -1.305 -14.033 1.00 96.88 308 MET A CA 1
ATOM 2348 C C . MET A 1 308 ? 14.088 -2.842 -14.005 1.00 96.88 308 MET A C 1
ATOM 2350 O O . MET A 1 308 ? 14.926 -3.424 -14.692 1.00 96.88 308 MET A O 1
ATOM 2354 N N . ALA A 1 309 ? 13.205 -3.520 -13.264 1.00 96.00 309 ALA A N 1
ATOM 2355 C CA . ALA A 1 309 ? 13.154 -4.985 -13.225 1.00 96.00 309 ALA A CA 1
ATOM 2356 C C . ALA A 1 309 ? 12.735 -5.602 -14.574 1.00 96.00 309 ALA A C 1
ATOM 2358 O O . ALA A 1 309 ? 13.221 -6.670 -14.952 1.00 96.00 309 ALA A O 1
ATOM 2359 N N . VAL A 1 310 ? 11.865 -4.920 -15.320 1.00 96.06 310 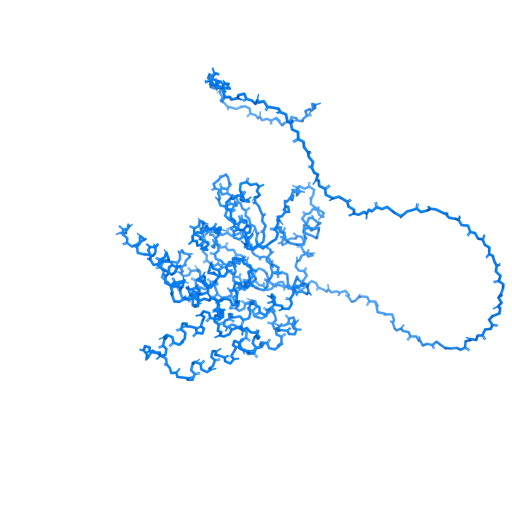VAL A N 1
ATOM 2360 C CA . VAL A 1 310 ? 11.409 -5.323 -16.655 1.00 96.06 310 VAL A CA 1
ATOM 2361 C C . VAL A 1 310 ? 12.496 -5.102 -17.712 1.00 96.06 310 VAL A C 1
ATOM 2363 O O . VAL A 1 310 ? 12.779 -6.027 -18.468 1.00 96.06 310 VAL A O 1
ATOM 2366 N N . ASP A 1 311 ? 13.188 -3.958 -17.716 1.00 97.44 311 ASP A N 1
ATOM 2367 C CA . ASP A 1 311 ? 14.366 -3.726 -18.573 1.00 97.44 311 ASP A CA 1
ATOM 2368 C C . ASP A 1 311 ? 15.476 -4.762 -18.303 1.00 97.44 311 ASP A C 1
ATOM 2370 O O . ASP A 1 311 ? 16.016 -5.350 -19.242 1.00 97.44 311 ASP A O 1
ATOM 2374 N N . MET A 1 312 ? 15.747 -5.086 -17.033 1.00 97.38 312 MET A N 1
ATOM 2375 C CA . MET A 1 312 ? 16.680 -6.156 -16.660 1.00 97.38 312 MET A CA 1
ATOM 2376 C C . MET A 1 312 ? 16.233 -7.525 -17.196 1.00 97.38 312 MET A C 1
ATOM 2378 O O . MET A 1 312 ? 17.034 -8.237 -17.799 1.00 97.38 312 MET A O 1
ATOM 2382 N N . SER A 1 313 ? 14.957 -7.885 -17.027 1.00 97.19 313 SER A N 1
ATOM 2383 C CA . SER A 1 313 ? 14.407 -9.168 -17.498 1.00 97.19 313 SER A CA 1
ATOM 2384 C C . SER A 1 313 ? 14.454 -9.294 -19.027 1.00 97.19 313 SER A C 1
ATOM 2386 O O . SER A 1 313 ? 14.744 -10.368 -19.555 1.00 97.19 313 SER A O 1
ATOM 2388 N N . TYR A 1 314 ? 14.221 -8.191 -19.744 1.00 97.94 314 TYR A N 1
ATOM 2389 C CA . TYR A 1 314 ? 14.340 -8.120 -21.199 1.00 97.94 314 TYR A CA 1
ATOM 2390 C C . TYR A 1 314 ? 15.796 -8.288 -21.661 1.00 97.94 314 TYR A C 1
ATOM 2392 O O . TYR A 1 314 ? 16.072 -9.095 -22.547 1.00 97.94 314 TYR A O 1
ATOM 2400 N N . ARG A 1 315 ? 16.757 -7.612 -21.011 1.00 97.94 315 ARG A N 1
ATOM 2401 C CA . ARG A 1 315 ? 18.200 -7.768 -21.298 1.00 97.94 315 ARG A CA 1
ATOM 2402 C C . ARG A 1 315 ? 18.725 -9.180 -21.038 1.00 97.94 315 ARG A C 1
ATOM 2404 O O . ARG A 1 315 ? 19.669 -9.598 -21.702 1.00 97.94 315 ARG A O 1
ATOM 2411 N N . LEU A 1 316 ? 18.124 -9.903 -20.092 1.00 97.81 316 LEU A N 1
ATOM 2412 C CA . LEU A 1 316 ? 18.417 -11.314 -19.812 1.00 97.81 316 LEU A CA 1
ATOM 2413 C C . LEU A 1 316 ? 17.730 -12.288 -20.790 1.00 97.81 316 LEU A C 1
ATOM 2415 O O . LEU A 1 316 ? 17.976 -13.490 -20.718 1.00 97.81 316 LEU A O 1
ATOM 2419 N N . GLY A 1 317 ? 16.885 -11.794 -21.703 1.00 97.75 317 GLY A N 1
ATOM 2420 C CA . GLY A 1 317 ? 16.157 -12.611 -22.677 1.00 97.75 317 GLY A CA 1
ATOM 2421 C C . GLY A 1 317 ? 15.001 -13.424 -22.085 1.00 97.75 317 GLY A C 1
ATOM 2422 O O . GLY A 1 317 ? 14.574 -14.399 -22.697 1.00 97.75 317 GLY A O 1
ATOM 2423 N N . TRP A 1 318 ? 14.507 -13.064 -20.895 1.00 98.00 318 TRP A N 1
ATOM 2424 C CA . TRP A 1 318 ? 13.430 -13.793 -20.205 1.00 98.00 318 TRP A CA 1
ATOM 2425 C C . TRP A 1 318 ? 12.024 -13.365 -20.638 1.00 98.00 318 TRP A C 1
ATOM 2427 O O . TRP A 1 318 ? 11.069 -14.117 -20.458 1.00 98.00 318 TRP A O 1
ATOM 2437 N N . ILE A 1 319 ? 11.894 -12.156 -21.184 1.00 97.75 319 ILE A N 1
ATOM 2438 C CA . ILE A 1 319 ? 10.636 -11.577 -21.668 1.00 97.75 319 ILE A CA 1
ATOM 2439 C C . ILE A 1 319 ? 10.852 -10.891 -23.015 1.00 97.75 319 ILE A C 1
ATOM 2441 O O . ILE A 1 319 ? 11.965 -10.478 -23.342 1.00 97.75 319 ILE A O 1
ATOM 2445 N N . ASP A 1 320 ? 9.774 -10.729 -23.775 1.00 97.06 320 ASP A N 1
ATOM 2446 C CA . ASP A 1 320 ? 9.776 -9.961 -25.017 1.00 97.06 320 ASP A CA 1
ATOM 2447 C C . ASP A 1 320 ? 9.507 -8.455 -24.798 1.00 97.06 320 ASP A C 1
ATOM 2449 O O . ASP A 1 320 ? 9.064 -7.997 -23.742 1.00 97.06 320 ASP A O 1
ATOM 2453 N N . ASP A 1 321 ? 9.757 -7.673 -25.847 1.00 97.06 321 ASP A N 1
ATOM 2454 C CA . ASP A 1 321 ? 9.531 -6.223 -25.898 1.00 97.06 321 ASP A CA 1
ATOM 2455 C C . ASP A 1 321 ? 8.035 -5.828 -25.817 1.00 97.06 321 ASP A C 1
ATOM 2457 O O . ASP A 1 321 ? 7.708 -4.702 -25.434 1.00 97.06 321 ASP A O 1
ATOM 2461 N N . SER A 1 322 ? 7.094 -6.743 -26.090 1.00 96.56 322 SER A N 1
ATOM 2462 C CA . SER A 1 322 ? 5.660 -6.469 -25.911 1.00 96.56 322 SER A CA 1
ATOM 2463 C C . SER A 1 322 ? 5.290 -6.364 -24.427 1.00 96.56 322 SER A C 1
ATOM 2465 O O . SER A 1 322 ? 4.514 -5.479 -24.054 1.00 96.56 322 SER A O 1
ATOM 2467 N N . ILE A 1 323 ? 5.910 -7.181 -23.565 1.00 94.81 323 ILE A N 1
ATOM 2468 C CA . ILE A 1 323 ? 5.770 -7.089 -22.105 1.00 94.81 323 ILE A CA 1
ATOM 2469 C C . ILE A 1 323 ? 6.357 -5.764 -21.602 1.00 94.81 323 ILE A C 1
ATOM 2471 O O . ILE A 1 323 ? 5.692 -5.062 -20.837 1.00 94.81 323 ILE A O 1
ATOM 2475 N N . VAL A 1 324 ? 7.542 -5.371 -22.091 1.00 95.00 324 VAL A N 1
ATOM 2476 C CA . VAL A 1 324 ? 8.171 -4.076 -21.761 1.00 95.00 324 VAL A CA 1
ATOM 2477 C C . VAL A 1 324 ? 7.229 -2.916 -22.097 1.00 95.00 324 VAL A C 1
ATOM 2479 O O . VAL A 1 324 ? 6.860 -2.128 -21.222 1.00 95.00 324 VAL A O 1
ATOM 2482 N N . LYS A 1 325 ? 6.749 -2.849 -23.344 1.00 94.75 325 LYS A N 1
ATOM 2483 C CA . LYS A 1 325 ? 5.813 -1.812 -23.808 1.00 94.75 325 LYS A CA 1
ATOM 2484 C C . LYS A 1 325 ? 4.513 -1.790 -23.008 1.00 94.75 325 LYS A C 1
ATOM 2486 O O . LYS A 1 325 ? 4.038 -0.712 -22.651 1.00 94.75 325 LYS A O 1
ATOM 2491 N N . ARG A 1 326 ? 3.946 -2.959 -22.697 1.00 92.56 326 ARG A N 1
ATOM 2492 C CA . ARG A 1 326 ? 2.719 -3.085 -21.899 1.00 92.56 326 ARG A CA 1
ATOM 2493 C C . ARG A 1 326 ? 2.902 -2.504 -20.496 1.00 92.56 326 ARG A C 1
ATOM 2495 O O . ARG A 1 326 ? 2.088 -1.676 -20.094 1.00 92.56 326 ARG A O 1
ATOM 2502 N N . VAL A 1 327 ? 3.974 -2.867 -19.786 1.00 91.50 327 VAL A N 1
ATOM 2503 C CA . VAL A 1 327 ? 4.259 -2.342 -18.437 1.00 91.50 327 VAL A CA 1
ATOM 2504 C C . VAL A 1 327 ? 4.490 -0.828 -18.470 1.00 91.50 327 VAL A C 1
ATOM 2506 O O . VAL A 1 327 ? 3.882 -0.103 -17.684 1.00 91.50 327 VAL A O 1
ATOM 2509 N N . HIS A 1 328 ? 5.278 -0.323 -19.426 1.00 92.00 328 HIS A N 1
ATOM 2510 C CA . HIS A 1 328 ? 5.497 1.121 -19.586 1.00 92.00 328 HIS A CA 1
ATOM 2511 C C . HIS A 1 328 ? 4.187 1.887 -19.830 1.00 92.00 328 HIS A C 1
ATOM 2513 O O . HIS A 1 328 ? 4.000 2.973 -19.282 1.00 92.00 328 HIS A O 1
ATOM 2519 N N . ASN A 1 329 ? 3.281 1.346 -20.649 1.00 90.62 329 ASN A N 1
ATOM 2520 C CA . ASN A 1 329 ? 2.005 1.992 -20.959 1.00 90.62 329 ASN A CA 1
ATOM 2521 C C . ASN A 1 329 ? 1.070 2.037 -19.744 1.00 90.62 329 ASN A C 1
ATOM 2523 O O . ASN A 1 329 ? 0.488 3.085 -19.477 1.00 90.62 329 ASN A O 1
ATOM 2527 N N . ILE A 1 330 ? 0.971 0.941 -18.989 1.00 87.25 330 ILE A N 1
ATOM 2528 C CA . ILE A 1 330 ? 0.154 0.853 -17.770 1.00 87.25 330 ILE A CA 1
ATOM 2529 C C . ILE A 1 330 ? 0.623 1.875 -16.727 1.00 87.25 330 ILE A C 1
ATOM 2531 O O . ILE A 1 330 ? -0.180 2.665 -16.234 1.00 87.25 330 ILE A O 1
ATOM 2535 N N . ILE A 1 331 ? 1.929 1.918 -16.443 1.00 89.12 331 ILE A N 1
ATOM 2536 C CA . ILE A 1 331 ? 2.504 2.827 -15.439 1.00 89.12 331 ILE A CA 1
ATOM 2537 C C . ILE A 1 331 ? 2.312 4.297 -15.862 1.00 89.12 331 ILE A C 1
ATOM 2539 O O . ILE A 1 331 ? 1.924 5.133 -15.046 1.00 89.12 331 ILE A O 1
ATOM 2543 N N . LYS A 1 332 ? 2.462 4.615 -17.157 1.00 89.25 332 LYS A N 1
ATOM 2544 C CA . LYS A 1 332 ? 2.137 5.953 -17.687 1.00 89.25 332 LYS A CA 1
ATOM 2545 C C . LYS A 1 332 ? 0.654 6.310 -17.553 1.00 89.25 332 LYS A C 1
ATOM 2547 O O . LYS A 1 332 ? 0.344 7.449 -17.216 1.00 89.25 332 LYS A O 1
ATOM 2552 N N . GLN A 1 333 ? -0.260 5.373 -17.813 1.00 86.56 333 GLN A N 1
ATOM 2553 C CA . GLN A 1 333 ? -1.707 5.595 -17.664 1.00 86.56 333 GLN A CA 1
ATOM 2554 C C . GLN A 1 333 ? -2.107 5.841 -16.203 1.00 86.56 333 GLN A C 1
ATOM 2556 O O . GLN A 1 333 ? -2.977 6.668 -15.946 1.00 86.56 333 GLN A O 1
ATOM 2561 N N . ALA A 1 334 ? -1.419 5.200 -15.258 1.00 84.56 334 ALA A N 1
ATOM 2562 C CA . ALA A 1 334 ? -1.531 5.454 -13.823 1.00 84.56 334 ALA A CA 1
ATOM 2563 C C . ALA A 1 334 ? -0.925 6.806 -13.367 1.00 84.56 334 ALA A C 1
ATOM 2565 O O . ALA A 1 334 ? -0.965 7.124 -12.182 1.00 84.56 334 ALA A O 1
ATOM 2566 N N . LYS A 1 335 ? -0.374 7.617 -14.289 1.00 88.38 335 LYS A N 1
ATOM 2567 C CA . LYS A 1 335 ? 0.380 8.861 -14.021 1.00 88.38 335 LYS A CA 1
ATOM 2568 C C . LYS A 1 335 ? 1.637 8.659 -13.154 1.00 88.38 335 LYS A C 1
ATOM 2570 O O . LYS A 1 335 ? 2.084 9.596 -12.496 1.00 88.38 335 LYS A O 1
ATOM 2575 N N . LEU A 1 336 ? 2.218 7.459 -13.162 1.00 90.75 336 LEU A N 1
ATOM 2576 C CA . LEU A 1 336 ? 3.362 7.101 -12.323 1.00 90.75 336 LEU A CA 1
ATOM 2577 C C . LEU A 1 336 ? 4.714 7.279 -13.040 1.00 90.75 336 LEU A C 1
ATOM 2579 O O . LEU A 1 336 ? 4.782 7.178 -14.271 1.00 90.75 336 LEU A O 1
ATOM 2583 N N . PRO A 1 337 ? 5.815 7.515 -12.298 1.00 93.31 337 PRO A N 1
ATOM 2584 C CA . PRO A 1 337 ? 7.144 7.612 -12.889 1.00 93.31 337 PRO A CA 1
ATOM 2585 C C . PRO A 1 337 ? 7.614 6.285 -13.496 1.00 93.31 337 PRO A C 1
ATOM 2587 O O . PRO A 1 337 ? 7.479 5.221 -12.897 1.00 93.31 337 PRO A O 1
ATOM 2590 N N . ILE A 1 338 ? 8.234 6.371 -14.674 1.00 94.50 338 ILE A N 1
ATOM 2591 C CA . ILE A 1 338 ? 8.853 5.234 -15.382 1.00 94.50 338 ILE A CA 1
ATOM 2592 C C . ILE A 1 338 ? 10.389 5.281 -15.384 1.00 94.50 338 ILE A C 1
ATOM 2594 O O . ILE A 1 338 ? 11.039 4.463 -16.027 1.00 94.50 338 ILE A O 1
ATOM 2598 N N . THR A 1 339 ? 10.978 6.258 -14.702 1.00 95.25 339 THR A N 1
ATOM 2599 C CA . THR A 1 339 ? 12.427 6.465 -14.594 1.00 95.25 339 THR A CA 1
ATOM 2600 C C . THR A 1 339 ? 12.763 6.831 -13.153 1.00 95.25 339 THR A C 1
ATOM 2602 O O . THR A 1 339 ? 11.970 7.538 -12.528 1.00 95.25 339 THR A O 1
ATOM 2605 N N . PRO A 1 340 ? 13.911 6.394 -12.607 1.00 95.12 340 PRO A N 1
ATOM 2606 C CA . PRO A 1 340 ? 14.365 6.861 -11.303 1.00 95.12 340 PRO A CA 1
ATOM 2607 C C . PRO A 1 340 ? 14.692 8.370 -11.330 1.00 95.12 340 PRO A C 1
ATOM 2609 O O . PRO A 1 340 ? 14.872 8.941 -12.410 1.00 95.12 340 PRO A O 1
ATOM 2612 N N . PRO A 1 341 ? 14.801 9.022 -10.159 1.00 94.75 341 PRO A N 1
ATOM 2613 C CA . PRO A 1 341 ? 15.294 10.395 -10.038 1.00 94.75 341 PRO A CA 1
ATOM 2614 C C . PRO A 1 341 ? 16.672 10.589 -10.684 1.00 94.75 341 PRO A C 1
ATOM 2616 O O . PRO A 1 341 ? 17.547 9.741 -10.526 1.00 94.75 341 PRO A O 1
ATOM 2619 N N . GLU A 1 342 ? 16.905 11.743 -11.317 1.00 93.94 342 GLU A N 1
ATOM 2620 C CA . GLU A 1 342 ? 18.201 12.092 -11.938 1.00 93.94 342 GLU A CA 1
ATOM 2621 C C . GLU A 1 342 ? 19.375 12.123 -10.940 1.00 93.94 342 GLU A C 1
ATOM 2623 O O . GLU A 1 342 ? 20.530 11.978 -11.330 1.00 93.94 342 GLU A O 1
ATOM 2628 N N . SER A 1 343 ? 19.088 12.282 -9.644 1.00 94.00 343 SER A N 1
ATOM 2629 C CA . SER A 1 343 ? 20.074 12.240 -8.561 1.00 94.00 343 SER A CA 1
ATOM 2630 C C . SER A 1 343 ? 20.560 10.831 -8.197 1.00 94.00 343 SER A C 1
ATOM 2632 O O . SER A 1 343 ? 21.527 10.710 -7.447 1.00 94.00 343 SER A O 1
ATOM 2634 N N . MET A 1 344 ? 19.917 9.765 -8.687 1.00 96.12 344 MET A N 1
ATOM 2635 C CA . MET A 1 344 ? 20.291 8.385 -8.367 1.00 96.12 344 MET A CA 1
ATOM 2636 C C . MET A 1 344 ? 21.482 7.905 -9.203 1.00 96.12 344 MET A C 1
ATOM 2638 O O . MET A 1 344 ? 21.387 7.794 -10.424 1.00 96.12 344 MET A O 1
ATOM 2642 N N . THR A 1 345 ? 22.581 7.521 -8.545 1.00 95.56 345 THR A N 1
ATOM 2643 C CA . THR A 1 345 ? 23.741 6.900 -9.212 1.00 95.56 345 THR A CA 1
ATOM 2644 C C . THR A 1 345 ? 23.737 5.371 -9.115 1.00 95.56 345 THR A C 1
ATOM 2646 O O . THR A 1 345 ? 23.050 4.768 -8.285 1.00 95.56 345 THR A O 1
ATOM 2649 N N . VAL A 1 346 ? 24.561 4.719 -9.943 1.00 95.06 346 VAL A N 1
ATOM 2650 C CA . VAL A 1 346 ? 24.770 3.260 -9.916 1.00 95.06 346 VAL A CA 1
ATOM 2651 C C . VAL A 1 346 ? 25.322 2.798 -8.560 1.00 95.06 346 VAL A C 1
ATOM 2653 O O . VAL A 1 346 ? 24.952 1.735 -8.065 1.00 95.06 346 VAL A O 1
ATOM 2656 N N . GLU A 1 347 ? 26.175 3.601 -7.930 1.00 93.75 347 GLU A N 1
ATOM 2657 C CA . GLU A 1 347 ? 26.774 3.347 -6.616 1.00 93.75 347 GLU A CA 1
ATOM 2658 C C . GLU A 1 347 ? 25.727 3.441 -5.497 1.00 93.75 347 GLU A C 1
ATOM 2660 O O . GLU A 1 347 ? 25.750 2.637 -4.562 1.00 93.75 347 GLU A O 1
ATOM 2665 N N . MET A 1 348 ? 24.768 4.368 -5.611 1.00 91.56 348 MET A N 1
ATOM 2666 C CA . MET A 1 348 ? 23.641 4.472 -4.676 1.00 91.56 348 MET A CA 1
ATOM 2667 C C . MET A 1 348 ? 22.739 3.238 -4.768 1.00 91.56 348 MET A C 1
ATOM 2669 O O . MET A 1 348 ? 22.427 2.635 -3.743 1.00 91.56 348 MET A O 1
ATOM 2673 N N . PHE A 1 349 ? 22.398 2.793 -5.984 1.00 93.12 349 PHE A N 1
ATOM 2674 C CA . PHE A 1 349 ? 21.668 1.535 -6.173 1.00 93.12 349 PHE A CA 1
ATOM 2675 C C . PHE A 1 349 ? 22.422 0.342 -5.572 1.00 93.12 349 PHE A C 1
ATOM 2677 O O . PHE A 1 349 ? 21.878 -0.354 -4.716 1.00 93.12 349 PHE A O 1
ATOM 2684 N N . LYS A 1 350 ? 23.691 0.136 -5.950 1.00 91.25 350 LYS A N 1
ATOM 2685 C CA . LYS A 1 350 ? 24.505 -0.993 -5.465 1.00 91.25 350 LYS A CA 1
ATOM 2686 C C . LYS A 1 350 ? 24.649 -1.018 -3.943 1.00 91.25 350 LYS A C 1
ATOM 2688 O O . LYS A 1 350 ? 24.506 -2.081 -3.349 1.00 91.25 350 LYS A O 1
ATOM 2693 N N . SER A 1 351 ? 24.920 0.124 -3.309 1.00 88.12 351 SER A N 1
ATOM 2694 C CA . SER A 1 351 ? 25.146 0.184 -1.857 1.00 88.12 351 SER A CA 1
ATOM 2695 C C . SER A 1 351 ? 23.892 -0.153 -1.047 1.00 88.12 351 SER A C 1
ATOM 2697 O O . SER A 1 351 ? 23.989 -0.928 -0.097 1.00 88.12 351 SER A O 1
ATOM 2699 N N . VAL A 1 352 ? 22.713 0.341 -1.443 1.00 83.81 352 VAL A N 1
ATOM 2700 C CA . VAL A 1 352 ? 21.451 0.006 -0.760 1.00 83.81 352 VAL A CA 1
ATOM 2701 C C . VAL A 1 352 ? 21.004 -1.427 -1.075 1.00 83.81 352 VAL A C 1
ATOM 2703 O O . VAL A 1 352 ? 20.574 -2.150 -0.175 1.00 83.81 352 VAL A O 1
ATOM 2706 N N . MET A 1 353 ? 21.139 -1.879 -2.327 1.00 87.25 353 MET A N 1
ATOM 2707 C CA . MET A 1 353 ? 20.759 -3.243 -2.725 1.00 87.25 353 MET A CA 1
ATOM 2708 C C . MET A 1 353 ? 21.613 -4.310 -2.020 1.00 87.25 353 MET A C 1
ATOM 2710 O O . MET A 1 353 ? 21.064 -5.304 -1.546 1.00 87.25 353 MET A O 1
ATOM 2714 N N . ALA A 1 354 ? 22.918 -4.069 -1.846 1.00 81.69 354 ALA A N 1
ATOM 2715 C CA . ALA A 1 354 ? 23.828 -4.991 -1.163 1.00 81.69 354 ALA A CA 1
ATOM 2716 C C . ALA A 1 354 ? 23.443 -5.254 0.307 1.00 81.69 354 ALA A C 1
ATOM 2718 O O . ALA A 1 354 ? 23.641 -6.361 0.803 1.00 81.69 354 ALA A O 1
ATOM 2719 N N . VAL A 1 355 ? 22.844 -4.282 1.012 1.00 72.75 355 VAL A N 1
ATOM 2720 C CA . VAL A 1 355 ? 22.320 -4.506 2.376 1.00 72.75 355 VAL A CA 1
ATOM 2721 C C . VAL A 1 355 ? 21.226 -5.580 2.361 1.00 72.75 355 VAL A C 1
ATOM 2723 O O . VAL A 1 355 ? 21.215 -6.456 3.223 1.00 72.75 355 VAL A O 1
ATOM 2726 N N . ARG A 1 356 ? 20.340 -5.560 1.355 1.00 65.00 356 ARG A N 1
ATOM 2727 C CA . ARG A 1 356 ? 19.261 -6.549 1.204 1.00 65.00 356 ARG A CA 1
ATOM 2728 C C . ARG A 1 356 ? 19.797 -7.930 0.815 1.00 65.00 356 ARG A C 1
ATOM 2730 O O . ARG A 1 356 ? 19.334 -8.9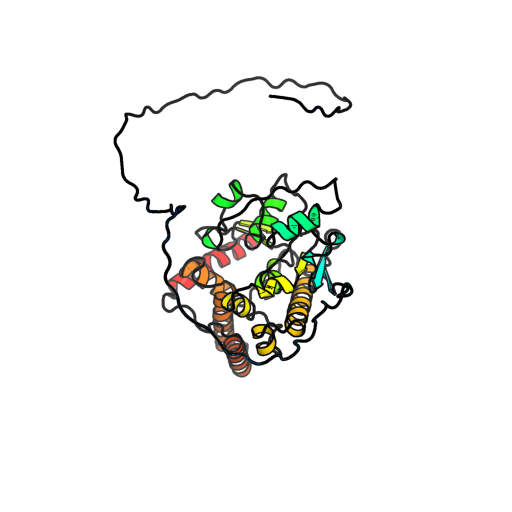21 1.371 1.00 65.00 356 ARG A O 1
ATOM 2737 N N . GLU A 1 357 ? 20.774 -7.995 -0.089 1.00 58.81 357 GLU A N 1
ATOM 2738 C CA . GLU A 1 357 ? 21.433 -9.252 -0.479 1.00 58.81 357 GLU A CA 1
ATOM 2739 C C . GLU A 1 357 ? 22.167 -9.900 0.702 1.00 58.81 357 GLU A C 1
ATOM 2741 O O . GLU A 1 357 ? 22.007 -11.093 0.947 1.00 58.81 357 GLU A O 1
ATOM 2746 N N . ASN A 1 358 ? 22.895 -9.114 1.501 1.00 53.59 358 ASN A N 1
ATOM 2747 C CA . ASN A 1 358 ? 23.578 -9.616 2.695 1.00 53.59 358 ASN A CA 1
ATOM 2748 C C . ASN A 1 358 ? 22.602 -10.174 3.744 1.00 53.59 358 ASN A C 1
ATOM 2750 O O . ASN A 1 358 ? 22.903 -11.187 4.367 1.00 53.59 358 ASN A O 1
ATOM 2754 N N . ILE A 1 359 ? 21.423 -9.563 3.913 1.00 57.84 359 ILE A N 1
ATOM 2755 C CA . ILE A 1 359 ? 20.369 -10.074 4.808 1.00 57.84 359 ILE A CA 1
ATOM 2756 C C . ILE A 1 359 ? 19.755 -11.370 4.260 1.00 57.84 359 ILE A C 1
ATOM 2758 O O . ILE A 1 359 ? 19.568 -12.323 5.014 1.00 57.84 359 ILE A O 1
ATOM 2762 N N . ALA A 1 360 ? 19.473 -11.434 2.954 1.00 54.25 360 ALA A N 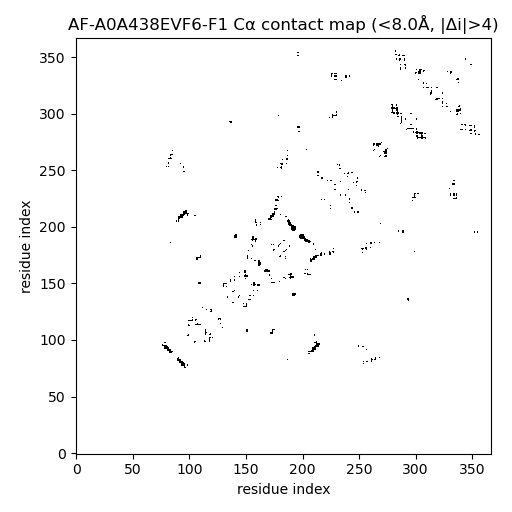1
ATOM 2763 C CA . ALA A 1 360 ? 18.961 -12.648 2.320 1.00 54.25 360 ALA A CA 1
ATOM 2764 C C . ALA A 1 360 ? 19.951 -13.818 2.462 1.00 54.25 360 ALA A C 1
ATOM 2766 O O . ALA A 1 360 ? 19.554 -14.910 2.856 1.00 54.25 360 ALA A O 1
ATOM 2767 N N . ASN A 1 361 ? 21.242 -13.564 2.231 1.00 41.03 361 ASN A N 1
ATOM 2768 C CA . ASN A 1 361 ? 22.300 -14.561 2.379 1.00 41.03 361 ASN A CA 1
ATOM 2769 C C . ASN A 1 361 ? 22.507 -14.974 3.847 1.00 41.03 361 ASN A C 1
ATOM 2771 O O . ASN A 1 361 ? 22.653 -16.163 4.119 1.00 41.03 361 ASN A O 1
ATOM 2775 N N . ALA A 1 362 ? 22.463 -14.043 4.808 1.00 39.94 362 ALA A N 1
ATOM 2776 C CA . ALA A 1 362 ? 22.580 -14.369 6.234 1.00 39.94 362 ALA A CA 1
ATOM 2777 C C . ALA A 1 362 ? 21.489 -15.353 6.696 1.00 39.94 362 ALA A C 1
ATOM 2779 O O . ALA A 1 362 ? 21.791 -16.329 7.379 1.00 39.94 362 ALA A O 1
ATOM 2780 N N . ASN A 1 363 ? 20.250 -15.166 6.232 1.00 39.16 363 ASN A N 1
ATOM 2781 C CA . ASN A 1 363 ? 19.128 -16.059 6.539 1.00 39.16 363 ASN A CA 1
ATOM 2782 C C . ASN A 1 363 ? 19.253 -17.465 5.909 1.00 39.16 363 ASN A C 1
ATOM 2784 O O . ASN A 1 363 ? 18.468 -18.344 6.254 1.00 39.16 363 ASN A O 1
ATOM 2788 N N . THR A 1 364 ? 20.215 -17.701 5.006 1.00 33.81 364 THR A N 1
ATOM 2789 C CA . THR A 1 364 ? 20.470 -19.031 4.408 1.00 33.81 364 THR A CA 1
ATOM 2790 C C . THR A 1 364 ? 21.552 -19.853 5.118 1.00 33.81 364 THR A C 1
ATOM 2792 O O . THR A 1 364 ? 21.778 -20.995 4.730 1.00 33.81 364 THR A O 1
ATOM 2795 N N . PHE A 1 365 ? 22.201 -19.320 6.163 1.00 26.77 365 PHE A N 1
ATOM 2796 C CA . PHE A 1 365 ? 23.254 -20.025 6.917 1.00 26.77 365 PHE A CA 1
ATOM 2797 C C . PHE A 1 365 ? 22.796 -20.648 8.256 1.00 26.77 365 PHE A C 1
ATOM 2799 O O . PHE A 1 365 ? 23.613 -21.278 8.924 1.00 26.77 365 PHE A O 1
ATOM 2806 N N . GLU A 1 366 ? 21.520 -20.516 8.644 1.00 27.69 366 GLU A N 1
ATOM 2807 C CA . GLU A 1 366 ? 20.952 -21.082 9.890 1.00 27.69 366 GLU A CA 1
ATOM 2808 C C . GLU A 1 366 ? 19.768 -22.053 9.647 1.00 27.69 366 GLU A C 1
ATOM 2810 O O . GLU A 1 366 ? 18.804 -22.068 10.416 1.00 27.69 366 GLU A O 1
ATOM 2815 N N . ALA A 1 367 ? 19.826 -22.860 8.579 1.00 26.59 367 ALA A N 1
ATOM 2816 C CA . ALA A 1 367 ? 18.839 -23.904 8.256 1.00 26.59 367 ALA A CA 1
ATOM 2817 C C . ALA A 1 367 ? 19.459 -25.313 8.262 1.00 26.59 367 ALA A C 1
ATOM 2819 O O . ALA A 1 367 ? 20.525 -25.480 7.628 1.00 26.59 367 ALA A O 1
#

Mean predicted aligned error: 14.62 Å

InterPro domains:
  IPR030960 3-dehydroquinate synthase, N-terminal domain [PF01761] (151-226)
  IPR050071 Dehydroquinate Synthase [PTHR43622] (152-360)
  IPR056179 3-dehydroquinate synthase, C-terminal domain [PF24621] (241-354)

pLDDT: mean 71.26, std 25.96, range [21.2, 98.0]

Nearest PDB structures (foldseek):
  3zok-assembly2_D  TM=9.411E-01  e=1.540E-31  Actinidia chinensis
  5eks-assembly3_A  TM=8.757E-01  e=4.833E-22  Acinetobacter baumannii
  6lla-assembly2_D  TM=8.826E-01  e=9.262E-22  Providencia alcalifaciens F90-2004
  6lla-assembly1_A  TM=8.837E-01  e=4.369E-21  Providencia alcalifaciens F90-2004
  1dqs-assembly1_A  TM=8.817E-01  e=2.915E-16  Aspergillus nidulans